Protein AF-A0A943YYZ4-F1 (afdb_monomer)

Secondary structure (DSSP, 8-state):
-HHHHHHHHH--SHHHHHHHHHHHHHHHHHTT--HHHHHHHTHHHHHHHHHHHHHTTTT-HHHHHHHHHHHHHHHHHHHHHHHH--HHHHHHHHHHHHGGGGGGT--HHHHHHHHHHHHHHHHHHHHHHHHHHHHHHHTT--SSSS-HHHHHHHHHHHHHHHHHHHHHHHHHHHHHHHHTTTTSS----GGGGGGSSS--

InterPro domains:
  IPR003339 ABC/ECF transporter, transmembrane component [PF02361] (2-187)
  IPR003339 ABC/ECF transporter, transmembrane component [cd16914] (1-198)

Solvent-accessible surface area (backbone atoms only — not comparable to full-atom values): 11577 Å² total; per-residue (Å²): 104,71,70,56,55,50,51,61,67,71,49,89,46,74,67,52,52,52,52,52,50,51,55,49,48,52,50,49,62,73,63,70,58,65,62,69,63,56,53,62,70,38,53,73,50,48,58,55,35,53,50,44,30,62,72,22,49,89,84,30,62,68,58,12,48,51,53,30,50,50,53,50,52,53,50,53,55,51,50,52,49,64,73,71,55,54,77,71,55,52,53,51,53,52,42,60,66,42,51,71,45,44,81,74,72,44,70,45,74,58,54,40,49,53,50,53,52,50,61,66,42,46,61,60,50,50,54,50,48,52,51,45,46,52,53,40,42,75,73,66,52,56,71,90,50,82,54,75,69,52,22,56,56,48,51,48,72,43,49,55,60,49,51,54,51,51,52,53,50,51,52,54,48,52,54,55,37,52,76,67,51,64,83,78,61,89,85,79,67,91,78,62,56,81,76,67,73,86,76,129

Foldseek 3Di:
DVVLLVQLVPDPDPVSLVVLVVVLVVLCVVLVDPVVVLVVVCVVVVVVLVVQQVVCVVVHNVVSVSVSSSSVSVSSSVVSVVVPDDLVVVLVVVLVVCVVCVVVVDPSVVVSVVSVVVSVVVVVLVVLLVVLVVVLVVVVLDLPDDDPVSNVVSVVSSVVVSVVVVVVVVVVVVVVCVVVVNPVDDDDDPPPCVVVPPPD

Structure (mmCIF, N/CA/C/O backbone):
data_AF-A0A943YYZ4-F1
#
_entry.id   AF-A0A943YYZ4-F1
#
loop_
_atom_site.group_PDB
_atom_site.id
_atom_site.type_symbol
_atom_site.label_atom_id
_atom_site.label_alt_id
_atom_site.label_comp_id
_atom_site.label_asym_id
_atom_site.label_entity_id
_atom_site.label_seq_id
_atom_site.pdbx_PDB_ins_code
_atom_site.Cartn_x
_atom_site.Cartn_y
_atom_site.Cartn_z
_atom_site.occupancy
_atom_site.B_iso_or_equiv
_atom_site.auth_seq_id
_atom_site.auth_comp_id
_atom_site.auth_asym_id
_atom_site.auth_atom_id
_atom_site.pdbx_PDB_model_num
ATOM 1 N N . MET A 1 1 ? -1.194 -2.968 15.644 1.00 78.31 1 MET A N 1
ATOM 2 C CA . MET A 1 1 ? -2.480 -2.729 14.949 1.00 78.31 1 MET A CA 1
ATOM 3 C C . MET A 1 1 ? -3.439 -3.887 15.093 1.00 78.31 1 MET A C 1
ATOM 5 O O . MET A 1 1 ? -4.428 -3.686 15.769 1.00 78.31 1 MET A O 1
ATOM 9 N N . LEU A 1 2 ? -3.144 -5.091 14.587 1.00 79.31 2 LEU A N 1
ATOM 10 C CA . LEU A 1 2 ? -4.070 -6.235 14.701 1.00 79.31 2 LEU A CA 1
ATOM 11 C C . LEU A 1 2 ? -4.536 -6.498 16.142 1.00 79.31 2 LEU A C 1
ATOM 13 O O . LEU A 1 2 ? -5.734 -6.545 16.390 1.00 79.31 2 LEU A O 1
ATOM 17 N N . ALA A 1 3 ? -3.610 -6.556 17.103 1.00 83.75 3 ALA A N 1
ATOM 18 C CA . ALA A 1 3 ? -3.965 -6.707 18.516 1.00 83.75 3 ALA A CA 1
ATOM 19 C C . ALA A 1 3 ? -4.840 -5.551 19.044 1.00 83.75 3 ALA A C 1
ATOM 21 O O . ALA A 1 3 ? -5.792 -5.799 19.772 1.00 83.75 3 ALA A O 1
ATOM 22 N N . TYR A 1 4 ? -4.563 -4.306 18.635 1.00 85.19 4 TYR A N 1
ATOM 23 C CA . TYR A 1 4 ? -5.364 -3.131 19.005 1.00 85.19 4 TYR A CA 1
ATOM 24 C C . TYR A 1 4 ? -6.774 -3.210 18.408 1.00 85.19 4 TYR A C 1
ATOM 26 O O . TYR A 1 4 ? -7.748 -3.049 19.131 1.00 85.19 4 TYR A O 1
ATOM 34 N N . SER A 1 5 ? -6.899 -3.536 17.119 1.00 83.00 5 SER A N 1
ATOM 35 C CA . SER A 1 5 ? -8.188 -3.692 16.441 1.00 83.00 5 SER A CA 1
ATOM 36 C C . SER A 1 5 ? -9.021 -4.825 17.040 1.00 83.00 5 SER A C 1
ATOM 38 O O . SER A 1 5 ? -10.214 -4.644 17.260 1.00 83.00 5 SER A O 1
ATOM 40 N N . VAL A 1 6 ? -8.401 -5.968 17.352 1.00 85.44 6 VAL A N 1
ATOM 41 C CA . VAL A 1 6 ? -9.072 -7.101 18.010 1.00 85.44 6 VAL A CA 1
ATOM 42 C C . VAL A 1 6 ? -9.500 -6.728 19.429 1.00 85.44 6 VAL A C 1
ATOM 44 O O . VAL A 1 6 ? -10.639 -6.988 19.807 1.00 85.44 6 VAL A O 1
ATOM 47 N N . ALA A 1 7 ? -8.637 -6.071 20.205 1.00 83.88 7 ALA A N 1
ATOM 48 C CA . ALA A 1 7 ? -8.961 -5.665 21.570 1.00 83.88 7 ALA A CA 1
ATOM 49 C C . ALA A 1 7 ? -10.112 -4.646 21.612 1.00 83.88 7 ALA A C 1
ATOM 51 O O . ALA A 1 7 ? -11.032 -4.783 22.416 1.00 83.88 7 ALA A O 1
ATOM 52 N N . LEU A 1 8 ? -10.110 -3.683 20.687 1.00 83.56 8 LEU A N 1
ATOM 53 C CA . LEU A 1 8 ? -11.189 -2.713 20.508 1.00 83.56 8 LEU A CA 1
ATOM 54 C C . LEU A 1 8 ? -12.472 -3.394 20.000 1.00 83.56 8 LEU A C 1
ATOM 56 O O . LEU A 1 8 ? -13.571 -2.916 20.268 1.00 83.56 8 LEU A O 1
ATOM 60 N N . PHE A 1 9 ? -12.349 -4.540 19.313 1.00 82.06 9 PHE A N 1
ATOM 61 C CA . PHE A 1 9 ? -13.507 -5.305 18.872 1.00 82.06 9 PHE A CA 1
ATOM 62 C C . PHE A 1 9 ? -14.199 -6.071 20.008 1.00 82.06 9 PHE A C 1
ATOM 64 O O . PHE A 1 9 ? -15.428 -6.084 20.090 1.00 82.06 9 PHE A O 1
ATOM 71 N N . VAL A 1 10 ? -13.401 -6.697 20.875 1.00 81.38 10 VAL A N 1
ATOM 72 C CA . VAL A 1 10 ? -13.864 -7.513 22.010 1.00 81.38 10 VAL A CA 1
ATOM 73 C C . VAL A 1 10 ? -14.401 -6.643 23.147 1.00 81.38 10 VAL A C 1
ATOM 75 O O . VAL A 1 10 ? -15.349 -7.023 23.837 1.00 81.38 10 VAL A O 1
ATOM 78 N N . ALA A 1 11 ? -13.830 -5.457 23.335 1.00 75.81 11 ALA A N 1
ATOM 79 C CA . ALA A 1 11 ? -14.243 -4.538 24.377 1.00 75.81 11 ALA A CA 1
ATOM 80 C C . ALA A 1 11 ? -15.607 -3.894 24.068 1.00 75.81 11 ALA A C 1
ATOM 82 O O . ALA A 1 11 ? -15.698 -3.006 23.229 1.00 75.81 11 ALA A O 1
ATOM 83 N N . HIS A 1 12 ? -16.649 -4.297 24.802 1.00 73.25 12 HIS A N 1
ATOM 84 C CA . HIS A 1 12 ? -18.002 -3.719 24.722 1.00 73.25 12 HIS A CA 1
ATOM 85 C C . HIS A 1 12 ? -18.273 -2.650 25.800 1.00 73.25 12 HIS A C 1
ATOM 87 O O . HIS A 1 12 ? -19.406 -2.222 25.986 1.00 73.25 12 HIS A O 1
ATOM 93 N N . SER A 1 13 ? -17.246 -2.208 26.537 1.00 83.88 13 SER A N 1
ATOM 94 C CA . SER A 1 13 ? -17.398 -1.235 27.626 1.00 83.88 13 SER A CA 1
ATOM 95 C C . SER A 1 13 ? -16.913 0.165 27.239 1.00 83.88 13 SER A C 1
ATOM 97 O O . SER A 1 13 ? -15.878 0.339 26.593 1.00 83.88 13 SER A O 1
ATOM 99 N N . TRP A 1 14 ? -17.641 1.185 27.702 1.00 80.12 14 TRP A N 1
ATOM 100 C CA . TRP A 1 14 ? -17.266 2.599 27.556 1.00 80.12 14 TRP A CA 1
ATOM 101 C C . TRP A 1 14 ? -15.892 2.907 28.166 1.00 80.12 14 TRP A C 1
ATOM 103 O O . TRP A 1 14 ? -15.103 3.673 27.615 1.00 80.12 14 TRP A O 1
ATOM 113 N N . LEU A 1 15 ? -15.574 2.251 29.282 1.00 83.00 15 LEU A N 1
ATOM 114 C CA . LEU A 1 15 ? -14.316 2.428 30.003 1.00 83.00 15 LEU A CA 1
ATOM 115 C C . LEU A 1 15 ? -13.120 1.899 29.196 1.00 83.00 15 LEU A C 1
ATOM 117 O O . LEU A 1 15 ? -12.066 2.532 29.156 1.00 83.00 15 LEU A O 1
ATOM 121 N N . ALA A 1 16 ? -13.296 0.787 28.477 1.00 83.44 16 ALA A N 1
ATOM 122 C CA . ALA A 1 16 ? -12.263 0.269 27.591 1.00 83.44 16 ALA A CA 1
ATOM 123 C C . ALA A 1 16 ? -11.996 1.210 26.407 1.00 83.44 16 ALA A C 1
ATOM 125 O O . ALA A 1 16 ? -10.836 1.437 26.069 1.00 83.44 16 ALA A O 1
ATOM 126 N N . MET A 1 17 ? -13.032 1.822 25.821 1.00 82.44 17 MET A N 1
ATOM 127 C CA . MET A 1 17 ? -12.844 2.840 24.777 1.00 82.44 17 MET A CA 1
ATOM 128 C C . MET A 1 17 ? -12.040 4.039 25.273 1.00 82.44 17 MET A C 1
ATOM 130 O O . MET A 1 17 ? -11.124 4.486 24.581 1.00 82.44 17 MET A O 1
ATOM 134 N N . ALA A 1 18 ? -12.331 4.524 26.483 1.00 85.94 18 ALA A N 1
ATOM 135 C CA . ALA A 1 18 ? -11.558 5.600 27.089 1.00 85.94 18 ALA A CA 1
ATOM 136 C C . ALA A 1 18 ? -10.083 5.192 27.253 1.00 85.94 18 ALA A C 1
ATOM 138 O O . ALA A 1 18 ? -9.200 5.921 26.802 1.00 85.94 18 ALA A O 1
ATOM 139 N N . MET A 1 19 ? -9.797 3.994 27.775 1.00 86.12 19 MET A N 1
ATOM 140 C CA . MET A 1 19 ? -8.416 3.508 27.886 1.00 86.12 19 MET A CA 1
ATOM 141 C C . MET A 1 19 ? -7.704 3.404 26.529 1.00 86.12 19 MET A C 1
ATOM 143 O O . MET A 1 19 ? -6.565 3.854 26.399 1.00 86.12 19 MET A O 1
ATOM 147 N N . PHE A 1 20 ? -8.364 2.871 25.496 1.00 86.56 20 PHE A N 1
ATOM 148 C CA . PHE A 1 20 ? -7.779 2.767 24.154 1.00 86.56 20 PHE A CA 1
ATOM 149 C C . PHE A 1 20 ? -7.571 4.123 23.479 1.00 86.56 20 PHE A C 1
ATOM 151 O O . PHE A 1 20 ? -6.618 4.265 22.710 1.00 86.56 20 PHE A O 1
ATOM 158 N N . SER A 1 21 ? -8.423 5.111 23.765 1.00 86.44 21 SER A N 1
ATOM 159 C CA . SER A 1 21 ? -8.240 6.487 23.297 1.00 86.44 21 SER A CA 1
ATOM 160 C C . SER A 1 21 ? -7.034 7.159 23.953 1.00 86.44 21 SER A C 1
ATOM 162 O O . SER A 1 21 ? -6.254 7.798 23.254 1.00 86.44 21 SER A O 1
ATOM 164 N N . ILE A 1 22 ? -6.818 6.946 25.257 1.00 88.62 22 ILE A N 1
ATOM 165 C CA . ILE A 1 22 ? -5.662 7.483 25.989 1.00 88.62 22 ILE A CA 1
ATOM 166 C C . ILE A 1 22 ? -4.375 6.824 25.495 1.00 88.62 22 ILE A C 1
ATOM 168 O O . ILE A 1 22 ? -3.404 7.517 25.203 1.00 88.62 22 ILE A O 1
ATOM 172 N N . ALA A 1 23 ? -4.374 5.497 25.342 1.00 86.88 23 ALA A N 1
ATOM 173 C CA . ALA A 1 23 ? -3.234 4.771 24.793 1.00 86.88 23 ALA A CA 1
ATOM 174 C C . ALA A 1 23 ? -2.889 5.253 23.375 1.00 86.88 23 ALA A C 1
ATOM 176 O O . ALA A 1 23 ? -1.722 5.490 23.067 1.00 86.88 23 ALA A O 1
ATOM 177 N N . LEU A 1 24 ? -3.899 5.455 22.522 1.00 85.12 24 LEU A N 1
ATOM 178 C CA . LEU A 1 24 ? -3.697 5.986 21.176 1.00 85.12 24 LEU A CA 1
ATOM 179 C C . LEU A 1 24 ? -3.191 7.433 21.204 1.00 85.12 24 LEU A C 1
ATOM 181 O O . LEU A 1 24 ? -2.262 7.761 20.473 1.00 85.12 24 LEU A O 1
ATOM 185 N N . ALA A 1 25 ? -3.753 8.286 22.062 1.00 85.62 25 ALA A N 1
ATOM 186 C CA . ALA A 1 25 ? -3.295 9.659 22.233 1.00 85.62 25 ALA A CA 1
ATOM 187 C C . ALA A 1 25 ? -1.826 9.700 22.676 1.00 85.62 25 ALA A C 1
ATOM 189 O O . ALA A 1 25 ? -1.042 10.434 22.085 1.00 85.62 25 ALA A O 1
ATOM 190 N N . ALA A 1 26 ? -1.421 8.860 23.633 1.00 85.56 26 ALA A N 1
ATOM 191 C CA . ALA A 1 26 ? -0.027 8.747 24.058 1.00 85.56 26 ALA A CA 1
ATOM 192 C C . ALA A 1 26 ? 0.900 8.362 22.892 1.00 85.56 26 ALA A C 1
ATOM 194 O O . ALA A 1 26 ? 1.938 8.994 22.701 1.00 85.56 26 ALA A O 1
ATOM 195 N N . VAL A 1 27 ? 0.498 7.392 22.060 1.00 82.12 27 VAL A N 1
ATOM 196 C CA . VAL A 1 27 ? 1.249 7.008 20.852 1.00 82.12 27 VAL A CA 1
ATOM 197 C C . VAL A 1 27 ? 1.352 8.172 19.864 1.00 82.12 27 VAL A C 1
ATOM 199 O O . VAL A 1 27 ? 2.436 8.432 19.349 1.00 82.12 27 VAL A O 1
ATOM 202 N N . LEU A 1 28 ? 0.262 8.906 19.628 1.00 81.50 28 LEU A N 1
ATOM 203 C CA . LEU A 1 28 ? 0.257 10.068 18.733 1.00 81.50 28 LEU A CA 1
ATOM 204 C C . LEU A 1 28 ? 1.150 11.207 19.246 1.00 81.50 28 LEU A C 1
ATOM 206 O O . LEU A 1 28 ? 1.842 11.840 18.449 1.00 81.50 28 LEU A O 1
ATOM 210 N N . LEU A 1 29 ? 1.174 11.445 20.563 1.00 80.69 29 LEU A N 1
ATOM 211 C CA . LEU A 1 29 ? 2.066 12.425 21.187 1.00 80.69 29 LEU A CA 1
ATOM 212 C C . LEU A 1 29 ? 3.537 12.008 21.056 1.00 80.69 29 LEU A C 1
ATOM 214 O O . LEU A 1 29 ? 4.373 12.831 20.680 1.00 80.69 29 LEU A O 1
ATOM 218 N N . CYS A 1 30 ? 3.858 10.736 21.319 1.00 79.38 30 CYS A N 1
ATOM 219 C CA . CYS A 1 30 ? 5.212 10.206 21.149 1.00 79.38 30 CYS A CA 1
ATOM 220 C C . CYS A 1 30 ? 5.677 10.253 19.688 1.00 79.38 30 CYS A C 1
ATOM 222 O O . CYS A 1 30 ? 6.846 10.529 19.431 1.00 79.38 30 CYS A O 1
ATOM 224 N N . ALA A 1 31 ? 4.773 10.029 18.734 1.00 69.94 31 ALA A N 1
ATOM 225 C CA . ALA A 1 31 ? 5.099 9.989 17.314 1.00 69.94 31 ALA A CA 1
ATOM 226 C C . ALA A 1 31 ? 5.330 11.378 16.677 1.00 69.94 31 ALA A C 1
ATOM 228 O O . ALA A 1 31 ? 5.703 11.431 15.508 1.00 69.94 31 ALA A O 1
ATOM 229 N N . ARG A 1 32 ? 5.125 12.495 17.408 1.00 66.38 32 ARG A N 1
ATOM 230 C CA . ARG A 1 32 ? 5.251 13.890 16.909 1.00 66.38 32 ARG A CA 1
ATOM 231 C C . ARG A 1 32 ? 4.646 14.090 15.508 1.00 66.38 32 ARG A C 1
ATOM 233 O O . ARG A 1 32 ? 5.210 14.774 14.657 1.00 66.38 32 ARG A O 1
ATOM 240 N N . ILE A 1 33 ? 3.492 13.477 15.258 1.00 68.88 33 ILE A N 1
ATOM 241 C CA . ILE A 1 33 ? 2.823 13.562 13.959 1.00 68.88 33 ILE A CA 1
ATOM 242 C C . ILE A 1 33 ? 2.133 14.925 13.853 1.00 68.88 33 ILE A C 1
ATOM 244 O O . ILE A 1 33 ? 1.485 15.379 14.798 1.00 68.88 33 ILE A O 1
ATOM 248 N N . ASP A 1 34 ? 2.223 15.561 12.684 1.00 71.44 34 ASP A N 1
ATOM 249 C CA . ASP A 1 34 ? 1.455 16.766 12.369 1.00 71.44 34 ASP A CA 1
ATOM 250 C C . ASP A 1 34 ? -0.057 16.463 12.430 1.00 71.44 34 ASP A C 1
ATOM 252 O O . ASP A 1 34 ? -0.660 16.003 11.454 1.00 71.44 34 ASP A O 1
ATOM 256 N N . MET A 1 35 ? -0.690 16.753 13.572 1.00 66.06 35 MET A N 1
ATOM 257 C CA . MET A 1 35 ? -2.127 16.544 13.831 1.00 66.06 35 MET A CA 1
ATOM 258 C C . MET A 1 35 ? -3.026 17.105 12.716 1.00 66.06 35 MET A C 1
ATOM 260 O O . MET A 1 35 ? -4.035 16.500 12.355 1.00 66.06 35 MET A O 1
ATOM 264 N N . LEU A 1 36 ? -2.628 18.225 12.105 1.00 66.44 36 LEU A N 1
ATOM 265 C CA . LEU A 1 36 ? -3.348 18.864 10.998 1.00 66.44 36 LEU A CA 1
ATOM 266 C C . LEU A 1 36 ? -3.401 17.989 9.731 1.00 66.44 36 LEU A C 1
ATOM 268 O O . LEU A 1 36 ? -4.426 17.963 9.046 1.00 66.44 36 LEU A O 1
ATOM 272 N N . LYS A 1 37 ? -2.334 17.236 9.420 1.00 72.81 37 LYS A N 1
ATOM 273 C CA . LYS A 1 37 ? -2.293 16.329 8.256 1.00 72.81 37 LYS A CA 1
ATOM 274 C C . LYS A 1 37 ? -3.168 15.095 8.484 1.00 72.81 37 LYS A C 1
ATOM 276 O O . LYS A 1 37 ? -3.894 14.679 7.577 1.00 72.81 37 LYS A O 1
ATOM 281 N N . MET A 1 38 ? -3.159 14.559 9.707 1.00 74.19 38 MET A N 1
ATOM 282 C CA . MET A 1 38 ? -4.064 13.475 10.101 1.00 74.19 38 MET A CA 1
ATOM 283 C C . MET A 1 38 ? -5.529 13.911 10.028 1.00 74.19 38 MET A C 1
ATOM 285 O O . MET A 1 38 ? -6.345 13.193 9.453 1.00 74.19 38 MET A O 1
ATOM 289 N N . LEU A 1 39 ? -5.862 15.105 10.531 1.00 73.12 39 LEU A N 1
ATOM 290 C CA . LEU A 1 39 ? -7.241 15.595 10.533 1.00 73.12 39 LEU A CA 1
ATOM 291 C C . LEU A 1 39 ? -7.777 15.827 9.112 1.00 73.12 39 LEU A C 1
ATOM 293 O O . LEU A 1 39 ? -8.936 15.528 8.835 1.00 73.12 39 LEU A O 1
ATOM 297 N N . LYS A 1 40 ? -6.927 16.267 8.173 1.00 79.38 40 LYS A N 1
ATOM 298 C CA . LYS A 1 40 ? -7.313 16.412 6.760 1.00 79.38 40 LYS A CA 1
ATOM 299 C C . LYS A 1 40 ? -7.639 15.067 6.096 1.00 79.38 40 LYS A C 1
ATOM 301 O O . LYS A 1 40 ? -8.561 14.998 5.289 1.00 79.38 40 LYS A O 1
ATOM 306 N N . SER A 1 41 ? -6.942 13.993 6.475 1.00 79.44 41 SER A N 1
ATOM 307 C CA . SER A 1 41 ? -7.255 12.627 6.012 1.00 79.44 41 SER A CA 1
ATOM 308 C C . SER A 1 41 ? -8.545 12.069 6.629 1.00 79.44 41 SER A C 1
ATOM 310 O O . SER A 1 41 ? -9.113 11.109 6.116 1.00 79.44 41 SER A O 1
ATOM 312 N N . LEU A 1 42 ? -9.038 12.691 7.703 1.00 83.31 42 LEU A N 1
ATOM 313 C CA . LEU A 1 42 ? -10.257 12.308 8.412 1.00 83.31 42 LEU A CA 1
ATOM 314 C C . LEU A 1 42 ? -11.530 12.933 7.821 1.00 83.31 42 LEU A C 1
ATOM 316 O O . LEU A 1 42 ? -12.631 12.515 8.165 1.00 83.31 42 LEU A O 1
ATOM 320 N N . VAL A 1 43 ? -11.397 13.904 6.913 1.00 84.75 43 VAL A N 1
ATOM 321 C CA . VAL A 1 43 ? -12.526 14.561 6.232 1.00 84.75 43 VAL A CA 1
ATOM 322 C C . VAL A 1 43 ? -13.484 13.559 5.563 1.00 84.75 43 VAL A C 1
ATOM 324 O O . VAL A 1 43 ? -14.678 13.629 5.854 1.00 84.75 43 VAL A O 1
ATOM 327 N N . PRO A 1 44 ? -13.031 12.591 4.733 1.00 86.25 44 PRO A N 1
ATOM 328 C CA . PRO A 1 44 ? -13.936 11.583 4.173 1.00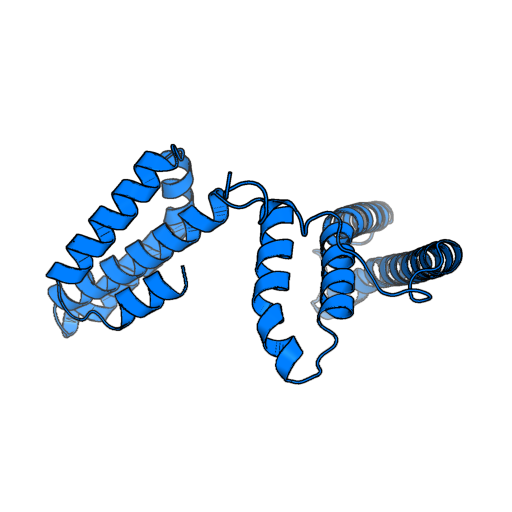 86.25 44 PRO A CA 1
ATOM 329 C C . PRO A 1 44 ? -14.538 10.665 5.248 1.00 86.25 44 PRO A C 1
ATOM 331 O O . PRO A 1 44 ? -15.671 10.209 5.107 1.00 86.25 44 PRO A O 1
ATOM 334 N N . LEU A 1 45 ? -13.816 10.426 6.348 1.00 89.25 45 LEU A N 1
ATOM 335 C CA . LEU A 1 45 ? -14.304 9.611 7.461 1.00 89.25 45 LEU A CA 1
ATOM 336 C C . LEU A 1 45 ? -15.432 10.312 8.234 1.00 89.25 45 LEU A C 1
ATOM 338 O O . LEU A 1 45 ? -16.332 9.642 8.727 1.00 89.25 45 LEU A O 1
ATOM 342 N N . LEU A 1 46 ? -15.422 11.646 8.312 1.00 86.75 46 LEU A N 1
ATOM 343 C CA . LEU A 1 46 ? -16.461 12.430 8.988 1.00 86.75 46 LEU A CA 1
ATOM 344 C C . LEU A 1 46 ? -17.842 12.177 8.354 1.00 86.75 46 LEU A C 1
ATOM 346 O O . LEU A 1 46 ? -18.830 12.018 9.067 1.00 86.75 46 LEU A O 1
ATOM 350 N N . VAL A 1 47 ? -17.902 12.026 7.025 1.00 89.88 47 VAL A N 1
ATOM 351 C CA . VAL A 1 47 ? -19.138 11.658 6.309 1.00 89.88 47 VAL A CA 1
ATOM 352 C C . VAL A 1 47 ? -19.670 10.304 6.792 1.00 89.88 47 VAL A C 1
ATOM 354 O O . VAL A 1 47 ? -20.853 10.179 7.105 1.00 89.88 47 VAL A O 1
ATOM 357 N N . ILE A 1 48 ? -18.789 9.307 6.920 1.00 89.75 48 ILE A N 1
ATOM 358 C CA . ILE A 1 48 ? -19.138 7.969 7.422 1.00 89.75 48 ILE A CA 1
ATOM 359 C C . ILE A 1 48 ? -19.568 8.037 8.895 1.00 89.75 48 ILE A C 1
ATOM 361 O O . ILE A 1 48 ? -20.525 7.374 9.293 1.00 89.75 48 ILE A O 1
ATOM 365 N N . LEU A 1 49 ? -18.899 8.861 9.704 1.00 90.12 49 LEU A N 1
ATOM 366 C CA . LEU A 1 49 ? -19.194 9.044 11.125 1.00 90.12 49 LEU A CA 1
ATOM 367 C C . LEU A 1 49 ? -20.606 9.599 11.339 1.00 90.12 49 LEU A C 1
ATOM 369 O O . LEU A 1 49 ? -21.388 9.029 12.096 1.00 90.12 49 LEU A O 1
ATOM 373 N N . VAL A 1 50 ? -20.943 10.680 10.630 1.00 89.25 50 VAL A N 1
ATOM 374 C CA . VAL A 1 50 ? -22.271 11.307 10.693 1.00 89.25 50 VAL A CA 1
ATOM 375 C C . VAL A 1 50 ? -23.332 10.332 10.209 1.00 89.25 50 VAL A C 1
ATOM 377 O O . VAL A 1 50 ? -24.343 10.158 10.884 1.00 89.25 50 VAL A O 1
ATOM 380 N N . PHE A 1 51 ? -23.082 9.636 9.097 1.00 91.00 51 PHE A N 1
ATOM 381 C CA . PHE A 1 51 ? -23.994 8.609 8.601 1.00 91.00 51 PHE A CA 1
ATOM 382 C C . PHE A 1 51 ? -24.241 7.505 9.639 1.00 91.00 51 PHE A C 1
ATOM 384 O O . PHE A 1 51 ? -25.381 7.100 9.841 1.00 91.00 51 PHE A O 1
ATOM 391 N N . THR A 1 52 ? -23.198 7.067 10.348 1.00 89.81 52 THR A N 1
ATOM 392 C CA . THR A 1 52 ? -23.301 6.021 11.377 1.00 89.81 52 THR A CA 1
ATOM 393 C C . THR A 1 52 ? -24.166 6.469 12.556 1.00 89.81 52 THR A C 1
ATOM 395 O O . THR A 1 52 ? -25.038 5.717 12.988 1.00 89.81 52 THR A O 1
ATOM 398 N N . VAL A 1 53 ? -23.972 7.700 13.045 1.00 89.56 53 VAL A N 1
ATOM 399 C CA . VAL A 1 53 ? -24.788 8.262 14.135 1.00 89.56 53 VAL A CA 1
ATOM 400 C C . VAL A 1 53 ? -26.240 8.426 13.693 1.00 89.56 53 VAL A C 1
ATOM 402 O O . VAL A 1 53 ? -27.138 8.021 14.424 1.00 89.56 53 VAL A O 1
ATOM 405 N N . VAL A 1 54 ? -26.475 8.963 12.489 1.00 89.75 54 VAL A N 1
ATOM 406 C CA . VAL A 1 54 ? -27.826 9.174 11.941 1.00 89.75 54 VAL A CA 1
ATOM 407 C C . VAL A 1 54 ? -28.562 7.849 11.747 1.00 89.75 54 VAL A C 1
ATOM 409 O O . VAL A 1 54 ? -29.723 7.727 12.131 1.00 89.75 54 VAL A O 1
ATOM 412 N N . ALA A 1 55 ? -27.882 6.833 11.215 1.00 88.50 55 ALA A N 1
ATOM 413 C CA . ALA A 1 55 ? -28.451 5.502 11.034 1.00 88.50 55 ALA A CA 1
ATOM 414 C C . ALA A 1 55 ? -28.820 4.825 12.365 1.00 88.50 55 ALA A C 1
ATOM 416 O O . ALA A 1 55 ? -29.727 3.997 12.377 1.00 88.50 55 ALA A O 1
ATOM 417 N N . HIS A 1 56 ? -28.147 5.189 13.467 1.00 89.44 56 HIS A N 1
ATOM 418 C CA . HIS A 1 56 ? -28.384 4.625 14.799 1.00 89.44 56 HIS A CA 1
ATOM 419 C C . HIS A 1 56 ? -29.314 5.439 15.710 1.00 89.44 56 HIS A C 1
ATOM 421 O O . HIS A 1 56 ? -29.603 5.017 16.831 1.00 89.44 56 HIS A O 1
ATOM 427 N N . ILE A 1 57 ? -29.854 6.566 15.231 1.00 86.50 57 ILE A N 1
ATOM 428 C CA . ILE A 1 57 ? -30.881 7.339 15.948 1.00 86.50 57 ILE A CA 1
ATOM 429 C C . ILE A 1 57 ? -32.029 6.456 16.488 1.00 86.50 57 ILE A C 1
ATOM 431 O O . ILE A 1 57 ? -32.382 6.648 17.653 1.00 86.50 57 ILE A O 1
ATOM 435 N N . PRO A 1 58 ? -32.599 5.485 15.736 1.00 86.19 58 PRO A N 1
ATOM 436 C CA . PRO A 1 58 ? -33.711 4.679 16.244 1.00 86.19 58 PRO A CA 1
ATOM 437 C C . PRO A 1 58 ? -33.324 3.696 17.359 1.00 86.19 58 PRO A C 1
ATOM 439 O O . PRO A 1 58 ? -34.180 3.372 18.177 1.00 86.19 58 PRO A O 1
ATOM 442 N N . GLN A 1 59 ? -32.072 3.222 17.422 1.00 81.94 59 GLN A N 1
ATOM 443 C CA . GLN A 1 59 ? -31.605 2.364 18.523 1.00 81.94 59 GLN A CA 1
ATOM 444 C C . GLN A 1 59 ? -31.118 3.167 19.741 1.00 81.94 59 GLN A C 1
ATOM 446 O O . GLN A 1 59 ? -31.004 2.619 20.835 1.00 81.94 59 GLN A O 1
ATOM 451 N N . GLY A 1 60 ? -30.859 4.465 19.564 1.00 85.38 60 GLY A N 1
ATOM 452 C CA . GLY A 1 60 ? -30.434 5.384 20.612 1.00 85.38 60 GLY A CA 1
ATOM 453 C C . GLY A 1 60 ? -29.120 6.087 20.275 1.00 85.38 60 GLY A C 1
ATOM 454 O O . GLY A 1 60 ? -28.162 5.491 19.784 1.00 85.38 60 GLY A O 1
ATOM 455 N N . ILE A 1 61 ? -29.051 7.378 20.609 1.00 82.62 61 ILE A N 1
ATOM 456 C CA . ILE A 1 61 ? -27.893 8.242 20.317 1.00 82.62 61 ILE A CA 1
ATOM 457 C C . ILE A 1 61 ? -26.607 7.707 20.973 1.00 82.62 61 ILE A C 1
ATOM 459 O O . ILE A 1 61 ? -25.527 7.832 20.398 1.00 82.62 61 ILE A O 1
ATOM 463 N N . GLY A 1 62 ? -26.718 7.078 22.150 1.00 83.38 62 GLY A N 1
ATOM 464 C CA . GLY A 1 62 ? -25.580 6.497 22.868 1.00 83.38 62 GLY A CA 1
ATOM 465 C C . GLY A 1 62 ? -24.883 5.373 22.096 1.00 83.38 62 GLY A C 1
ATOM 466 O O . GLY A 1 62 ? -23.658 5.372 22.006 1.00 83.38 62 GLY A O 1
ATOM 467 N N . GLU A 1 63 ? -25.649 4.473 21.475 1.00 83.31 63 GLU A N 1
ATOM 468 C CA . GLU A 1 63 ? -25.115 3.384 20.643 1.00 83.31 63 GLU A CA 1
ATOM 469 C C . GLU A 1 63 ? -24.488 3.934 19.357 1.00 83.31 63 GLU A C 1
ATOM 471 O O . GLU A 1 63 ? -23.365 3.581 18.997 1.00 83.31 63 GLU A O 1
ATOM 476 N N . GLY A 1 64 ? -25.162 4.883 18.698 1.00 85.19 64 GLY A N 1
ATOM 477 C CA . GLY A 1 64 ? -24.618 5.548 17.512 1.00 85.19 64 GLY A CA 1
ATOM 478 C C . GLY A 1 64 ? -23.286 6.248 17.790 1.00 85.19 64 GLY A C 1
ATOM 479 O O . GLY A 1 64 ? -22.337 6.106 17.016 1.00 85.19 64 GLY A O 1
ATOM 480 N N . LEU A 1 65 ? -23.181 6.950 18.923 1.00 86.50 65 LEU A N 1
ATOM 481 C CA . LEU A 1 65 ? -21.944 7.599 19.353 1.00 86.50 65 LEU A CA 1
ATOM 482 C C . LEU A 1 65 ? -20.847 6.581 19.696 1.00 86.50 65 LEU A C 1
ATOM 484 O O . LEU A 1 65 ? -19.682 6.809 19.370 1.00 86.50 65 LEU A O 1
ATOM 488 N N . TYR A 1 66 ? -21.209 5.452 20.306 1.00 86.94 66 TYR A N 1
ATOM 489 C CA . TYR A 1 66 ? -20.283 4.368 20.624 1.00 86.94 66 TYR A CA 1
ATOM 490 C C . TYR A 1 66 ? -19.633 3.791 19.354 1.00 86.94 66 TYR A C 1
ATOM 492 O O . TYR A 1 66 ? -18.404 3.749 19.247 1.00 86.94 66 TYR A O 1
ATOM 500 N N . TYR A 1 67 ? -20.422 3.427 18.337 1.00 87.88 67 TYR A N 1
ATOM 501 C CA . TYR A 1 67 ? -19.882 2.926 17.064 1.00 87.88 67 TYR A CA 1
ATOM 502 C C . TYR A 1 67 ? -19.109 3.991 16.286 1.00 87.88 67 TYR A C 1
ATOM 504 O O . TYR A 1 67 ? -18.063 3.694 15.705 1.00 87.88 67 TYR A O 1
ATOM 512 N N . ALA A 1 68 ? -19.576 5.237 16.318 1.00 89.31 68 ALA A N 1
ATOM 513 C CA . ALA A 1 68 ? -18.874 6.362 15.724 1.00 89.31 68 ALA A CA 1
ATOM 514 C C . ALA A 1 68 ? -17.468 6.530 16.335 1.00 89.31 68 ALA A C 1
ATOM 516 O O . ALA A 1 68 ? -16.467 6.547 15.613 1.00 89.31 68 ALA A O 1
ATOM 517 N N . LEU A 1 69 ? -17.365 6.553 17.668 1.00 88.75 69 LEU A N 1
ATOM 518 C CA . LEU A 1 69 ? -16.086 6.627 18.377 1.00 88.75 69 LEU A CA 1
ATOM 519 C C . LEU A 1 69 ? -15.190 5.416 18.069 1.00 88.75 69 LEU A C 1
ATOM 521 O O . LEU A 1 69 ? -13.985 5.570 17.872 1.00 88.75 69 LEU A O 1
ATOM 525 N N . ARG A 1 70 ? -15.770 4.216 17.961 1.00 88.19 70 ARG A N 1
ATOM 526 C CA . ARG A 1 70 ? -15.058 2.984 17.584 1.00 88.19 70 ARG A CA 1
ATOM 527 C C . ARG A 1 70 ? -14.371 3.112 16.224 1.00 88.19 70 ARG A C 1
ATOM 529 O O . ARG A 1 70 ? -13.180 2.829 16.100 1.00 88.19 70 ARG A O 1
ATOM 536 N N . ILE A 1 71 ? -15.123 3.547 15.211 1.00 89.50 71 ILE A N 1
ATOM 537 C CA . ILE A 1 71 ? -14.629 3.739 13.841 1.00 89.50 71 ILE A CA 1
ATOM 538 C C . ILE A 1 71 ? -13.544 4.817 13.824 1.00 89.50 71 ILE A C 1
ATOM 540 O O . ILE A 1 71 ? -12.500 4.626 13.201 1.00 89.50 71 ILE A O 1
ATOM 544 N N . LEU A 1 72 ? -13.757 5.911 14.558 1.00 89.31 72 LEU A N 1
ATOM 545 C CA . LEU A 1 72 ? -12.787 6.991 14.697 1.00 89.31 72 LEU A CA 1
ATOM 546 C C . LEU A 1 72 ? -11.450 6.489 15.267 1.00 89.31 72 LEU A C 1
ATOM 548 O O . LEU A 1 72 ? -10.402 6.755 14.682 1.00 89.31 72 LEU A O 1
ATOM 552 N N . LEU A 1 73 ? -11.471 5.724 16.362 1.00 88.19 73 LEU A N 1
ATOM 553 C CA . LEU A 1 73 ? -10.257 5.181 16.985 1.00 88.19 73 LEU A CA 1
ATOM 554 C C . LEU A 1 73 ? -9.524 4.189 16.073 1.00 88.19 73 LEU A C 1
ATOM 556 O O . LEU A 1 73 ? -8.300 4.251 15.959 1.00 88.19 73 LEU A O 1
ATOM 560 N N . LEU A 1 74 ? -10.252 3.303 15.384 1.00 88.69 74 LEU A N 1
ATOM 561 C CA . LEU A 1 74 ? -9.660 2.363 14.424 1.00 88.69 74 LEU A CA 1
ATOM 562 C C . LEU A 1 74 ? -9.008 3.087 13.242 1.00 88.69 74 LEU A C 1
ATOM 564 O O . LEU A 1 74 ? -7.898 2.733 12.835 1.00 88.69 74 LEU A O 1
ATOM 568 N N . ALA A 1 75 ? -9.672 4.113 12.711 1.00 88.94 75 ALA A N 1
ATOM 569 C CA . ALA A 1 75 ? -9.142 4.910 11.616 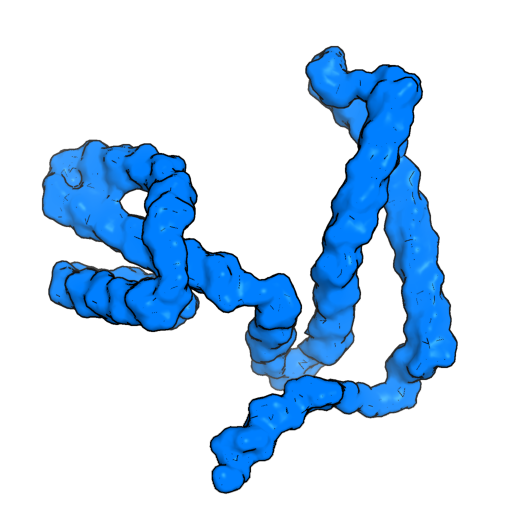1.00 88.94 75 ALA A CA 1
ATOM 570 C C . ALA A 1 75 ? -7.893 5.691 12.045 1.00 88.94 75 ALA A C 1
ATOM 572 O O . ALA A 1 75 ? -6.876 5.630 11.359 1.00 88.94 75 ALA A O 1
ATOM 573 N N . LEU A 1 76 ? -7.927 6.358 13.203 1.00 86.88 76 LEU A N 1
ATOM 574 C CA . LEU A 1 76 ? -6.781 7.099 13.735 1.00 86.88 76 LEU A CA 1
ATOM 575 C C . LEU A 1 76 ? -5.583 6.183 14.016 1.00 86.88 76 LEU A C 1
ATOM 577 O O . LEU A 1 76 ? -4.463 6.532 13.655 1.00 86.88 76 LEU A O 1
ATOM 581 N N . ALA A 1 77 ? -5.806 4.997 14.590 1.00 86.06 77 ALA A N 1
ATOM 582 C CA . ALA A 1 77 ? -4.748 4.012 14.811 1.00 86.06 77 ALA A CA 1
ATOM 583 C C . ALA A 1 77 ? -4.129 3.521 13.492 1.00 86.06 77 ALA A C 1
ATOM 585 O O . ALA A 1 77 ? -2.906 3.428 13.373 1.00 86.06 77 ALA A O 1
ATOM 586 N N . THR A 1 78 ? -4.965 3.259 12.483 1.00 86.69 78 THR A N 1
ATOM 587 C CA . THR A 1 78 ? -4.508 2.835 11.151 1.00 86.69 78 THR A CA 1
ATOM 588 C C . THR A 1 78 ? -3.695 3.932 10.470 1.00 86.69 78 THR A C 1
ATOM 590 O O . THR A 1 78 ? -2.619 3.654 9.947 1.00 86.69 78 THR A O 1
ATOM 593 N N . LEU A 1 79 ? -4.165 5.182 10.519 1.00 85.25 79 LEU A N 1
ATOM 594 C CA . LEU A 1 79 ? -3.457 6.334 9.959 1.00 85.25 79 LEU A CA 1
ATOM 595 C C . LEU A 1 79 ? -2.130 6.593 10.675 1.00 85.25 79 LEU A C 1
ATOM 597 O O . LEU A 1 79 ? -1.137 6.867 10.010 1.00 85.25 79 LEU A O 1
ATOM 601 N N . ALA A 1 80 ? -2.088 6.461 12.004 1.00 83.12 80 ALA A N 1
ATOM 602 C CA . ALA A 1 80 ? -0.850 6.597 12.767 1.00 83.12 80 ALA A CA 1
ATOM 603 C C . ALA A 1 80 ? 0.219 5.623 12.253 1.00 83.12 80 ALA A C 1
ATOM 605 O O . ALA A 1 80 ? 1.347 6.020 11.989 1.00 83.12 80 ALA A O 1
ATOM 606 N N . VAL A 1 81 ? -0.160 4.365 12.018 1.00 81.75 81 VAL A N 1
ATOM 607 C CA . VAL A 1 81 ? 0.750 3.369 11.442 1.00 81.75 81 VAL A CA 1
ATOM 608 C C . VAL A 1 81 ? 1.075 3.642 9.986 1.00 81.75 81 VAL A C 1
ATOM 610 O O . VAL A 1 81 ? 2.236 3.554 9.614 1.00 81.75 81 VAL A O 1
ATOM 613 N N . ALA A 1 82 ? 0.107 4.036 9.166 1.00 83.12 82 ALA A N 1
ATOM 614 C CA . ALA A 1 82 ? 0.388 4.389 7.778 1.00 83.12 82 ALA A CA 1
ATOM 615 C C . ALA A 1 82 ? 1.429 5.520 7.665 1.00 83.12 82 ALA A C 1
ATOM 617 O O . ALA A 1 82 ? 2.250 5.495 6.756 1.00 83.12 82 ALA A O 1
ATOM 618 N N . PHE A 1 83 ? 1.431 6.477 8.599 1.00 78.94 83 PHE A N 1
ATOM 619 C CA . PHE A 1 83 ? 2.408 7.568 8.621 1.00 78.94 83 PHE A CA 1
ATOM 620 C C . PHE A 1 83 ? 3.745 7.222 9.289 1.00 78.94 83 PHE A C 1
ATOM 622 O O . PHE A 1 83 ? 4.730 7.902 9.022 1.00 78.94 83 PHE A O 1
ATOM 629 N N . SER A 1 84 ? 3.804 6.216 10.166 1.00 79.62 84 SER A N 1
ATOM 630 C CA . SER A 1 84 ? 5.035 5.868 10.896 1.00 79.62 84 SER A CA 1
ATOM 631 C C . SER A 1 84 ? 5.930 4.836 10.200 1.00 79.62 84 SER A C 1
ATOM 633 O O . SER A 1 84 ? 7.074 4.682 10.616 1.00 79.62 84 SER A O 1
ATOM 635 N N . TYR A 1 85 ? 5.442 4.106 9.191 1.00 79.50 85 TYR A N 1
ATOM 636 C CA . TYR A 1 85 ? 6.211 3.043 8.529 1.00 79.50 85 TYR A CA 1
ATOM 637 C C . TYR A 1 85 ? 6.700 3.461 7.138 1.00 79.50 85 TYR A C 1
ATOM 639 O O . TYR A 1 85 ? 5.908 3.899 6.309 1.00 79.50 85 TYR A O 1
ATOM 647 N N . ASP A 1 86 ? 7.984 3.223 6.857 1.00 74.94 86 ASP A N 1
ATOM 648 C CA . ASP A 1 86 ? 8.540 3.320 5.501 1.00 74.94 86 ASP A CA 1
ATOM 649 C C . ASP A 1 86 ? 8.245 2.064 4.664 1.00 74.94 86 ASP A C 1
ATOM 651 O O . ASP A 1 86 ? 8.168 0.945 5.188 1.00 74.94 86 ASP A O 1
ATOM 655 N N . ASP A 1 87 ? 8.207 2.219 3.336 1.00 70.12 87 ASP A N 1
ATOM 656 C CA . ASP A 1 87 ? 7.943 1.139 2.369 1.00 70.12 87 ASP A CA 1
ATOM 657 C C . ASP A 1 87 ? 8.842 -0.093 2.575 1.00 70.12 87 ASP A C 1
ATOM 659 O O . ASP A 1 87 ? 8.408 -1.240 2.447 1.00 70.12 87 ASP A O 1
ATOM 663 N N . THR A 1 88 ? 10.107 0.125 2.946 1.00 69.19 88 THR A N 1
ATOM 664 C CA . THR A 1 88 ? 11.071 -0.960 3.193 1.00 69.19 88 THR A CA 1
ATOM 665 C C . THR A 1 88 ? 10.783 -1.727 4.483 1.00 69.19 88 THR A C 1
ATOM 667 O O . THR A 1 88 ? 10.994 -2.943 4.539 1.00 69.19 88 THR A O 1
ATOM 670 N N . GLN A 1 89 ? 10.265 -1.048 5.509 1.00 75.88 89 GLN A N 1
ATOM 671 C CA . GLN A 1 89 ? 9.895 -1.661 6.782 1.00 75.88 89 GLN A CA 1
ATOM 672 C C . GLN A 1 89 ? 8.650 -2.539 6.619 1.00 75.88 89 GLN A C 1
ATOM 674 O O . GLN A 1 89 ? 8.581 -3.622 7.205 1.00 75.88 89 GLN A O 1
ATOM 679 N N . LEU A 1 90 ? 7.710 -2.134 5.756 1.00 72.88 90 LEU A N 1
ATOM 680 C CA . LEU A 1 90 ? 6.515 -2.917 5.436 1.00 72.88 90 LEU A CA 1
ATOM 681 C C . LEU A 1 90 ? 6.870 -4.281 4.821 1.00 72.88 90 LEU A C 1
ATOM 683 O O . LEU A 1 90 ? 6.335 -5.310 5.238 1.00 72.88 90 LEU A O 1
ATOM 687 N N . VAL A 1 91 ? 7.828 -4.313 3.887 1.00 71.25 91 VAL A N 1
ATOM 688 C CA . VAL A 1 91 ? 8.315 -5.558 3.259 1.00 71.25 91 VAL A CA 1
ATOM 689 C C . VAL A 1 91 ? 8.898 -6.509 4.305 1.00 71.25 91 VAL A C 1
ATOM 691 O O . VAL A 1 91 ? 8.624 -7.711 4.294 1.00 71.25 91 VAL A O 1
ATOM 694 N N . ARG A 1 92 ? 9.695 -5.969 5.236 1.00 73.94 92 ARG A N 1
ATOM 695 C CA . ARG A 1 92 ? 10.313 -6.749 6.317 1.00 73.94 92 ARG A CA 1
ATOM 696 C C . ARG A 1 92 ? 9.264 -7.310 7.270 1.00 73.94 92 ARG A C 1
ATOM 698 O O . ARG A 1 92 ? 9.333 -8.489 7.617 1.00 73.94 92 ARG A O 1
ATOM 705 N N . ALA A 1 93 ? 8.286 -6.494 7.661 1.00 77.00 93 ALA A N 1
ATOM 706 C CA . ALA A 1 93 ? 7.184 -6.922 8.514 1.00 77.00 93 ALA A CA 1
ATOM 707 C C . ALA A 1 93 ? 6.385 -8.060 7.860 1.00 77.00 93 ALA A C 1
ATOM 709 O O . ALA A 1 93 ? 6.093 -9.060 8.515 1.00 77.00 93 ALA A O 1
ATOM 710 N N . PHE A 1 94 ? 6.117 -7.956 6.555 1.00 75.88 94 PHE A N 1
ATOM 711 C CA . PHE A 1 94 ? 5.436 -8.999 5.790 1.00 75.88 94 PHE A CA 1
ATOM 712 C C . PHE A 1 94 ? 6.247 -10.303 5.727 1.00 75.88 94 PHE A C 1
ATOM 714 O O . PHE A 1 94 ? 5.715 -11.377 6.000 1.00 75.88 94 PHE A O 1
ATOM 721 N N . SER A 1 95 ? 7.554 -10.220 5.462 1.00 73.75 95 SER A N 1
ATOM 722 C CA . SER A 1 95 ? 8.448 -11.388 5.478 1.00 73.75 95 SER A CA 1
ATOM 723 C C . SER A 1 95 ? 8.480 -12.074 6.852 1.00 73.75 95 SER A C 1
ATOM 725 O O . SER A 1 95 ? 8.329 -13.291 6.953 1.00 73.75 95 SER A O 1
ATOM 727 N N . SER A 1 96 ? 8.575 -11.295 7.937 1.00 77.62 96 SER A N 1
ATOM 728 C CA . SER A 1 96 ? 8.531 -11.838 9.301 1.00 77.62 96 SER A CA 1
ATOM 729 C C . SER A 1 96 ? 7.184 -12.489 9.628 1.00 77.62 96 SER A C 1
ATOM 731 O O . SER A 1 96 ? 7.157 -13.466 10.374 1.00 77.62 96 SER A O 1
ATOM 733 N N . PHE A 1 97 ? 6.081 -11.971 9.083 1.00 80.50 97 PHE A N 1
ATOM 734 C CA . PHE A 1 97 ? 4.747 -12.548 9.255 1.00 80.50 97 PHE A CA 1
ATOM 735 C C . PHE A 1 97 ? 4.591 -13.897 8.537 1.00 80.50 97 PHE A C 1
ATOM 737 O O . PHE A 1 97 ? 3.859 -14.763 9.007 1.00 80.50 97 PHE A O 1
ATOM 744 N N . LEU A 1 98 ? 5.323 -14.110 7.440 1.00 79.75 98 LEU A N 1
ATOM 745 C CA . LEU A 1 98 ? 5.380 -15.396 6.739 1.00 79.75 98 LEU A CA 1
ATOM 746 C C . LEU A 1 98 ? 6.328 -16.409 7.403 1.00 79.75 98 LEU A C 1
ATOM 748 O O . LEU A 1 98 ? 6.214 -17.603 7.142 1.00 79.75 98 LEU A O 1
ATOM 752 N N . GLY A 1 99 ? 7.218 -15.978 8.301 1.00 79.81 99 GLY A N 1
ATOM 753 C CA . GLY A 1 99 ? 8.120 -16.841 9.076 1.00 79.81 99 GLY A CA 1
ATOM 754 C C . GLY A 1 99 ? 7.494 -18.118 9.678 1.00 79.81 99 GLY A C 1
ATOM 755 O O . GLY A 1 99 ? 8.062 -19.193 9.477 1.00 79.81 99 GLY A O 1
ATOM 756 N N . PRO A 1 100 ? 6.334 -18.073 10.368 1.00 80.81 100 PRO A N 1
ATOM 757 C CA . PRO A 1 100 ? 5.682 -19.271 10.910 1.00 80.81 100 PRO A CA 1
ATOM 758 C C . PRO A 1 100 ? 5.249 -20.286 9.841 1.00 80.81 100 PRO A C 1
ATOM 760 O O . PRO A 1 100 ? 5.209 -21.482 10.126 1.00 80.81 100 PRO A O 1
ATOM 763 N N . LEU A 1 101 ? 4.999 -19.864 8.595 1.00 81.12 101 LEU A N 1
ATOM 764 C CA . LEU A 1 101 ? 4.657 -20.784 7.501 1.00 81.12 101 LEU A CA 1
ATOM 765 C C . LEU A 1 101 ? 5.852 -21.656 7.081 1.00 81.12 101 LEU A C 1
ATOM 767 O O . LEU A 1 101 ? 5.658 -22.687 6.434 1.00 81.12 101 LEU A O 1
ATOM 771 N N . ARG A 1 102 ? 7.076 -21.319 7.516 1.00 78.50 102 ARG A N 1
ATOM 772 C CA . ARG A 1 102 ? 8.257 -22.179 7.352 1.00 78.50 102 ARG A CA 1
ATOM 773 C C . ARG A 1 102 ? 8.058 -23.548 8.008 1.00 78.50 102 ARG A C 1
ATOM 775 O O . ARG A 1 102 ? 8.551 -24.546 7.487 1.00 78.50 102 ARG A O 1
ATOM 782 N N . ALA A 1 103 ? 7.298 -23.612 9.105 1.00 77.94 103 ALA A N 1
ATOM 783 C CA . ALA A 1 103 ? 6.969 -24.867 9.781 1.00 77.94 103 ALA A CA 1
ATOM 784 C C . ALA A 1 103 ? 6.116 -25.806 8.905 1.00 77.94 103 ALA A C 1
ATOM 786 O O . ALA A 1 103 ? 6.1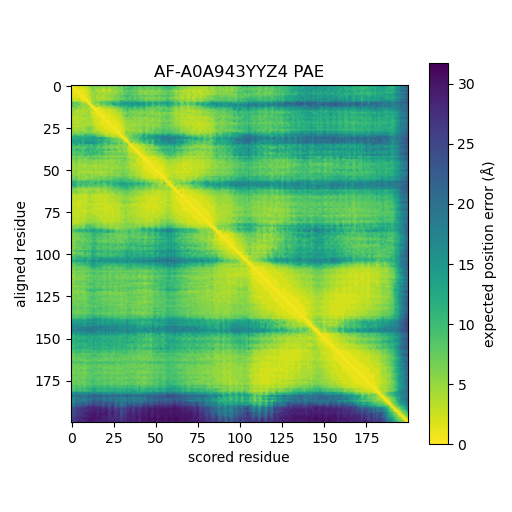99 -27.022 9.040 1.00 77.94 103 ALA A O 1
ATOM 787 N N . VAL A 1 104 ? 5.358 -25.253 7.952 1.00 84.19 104 VAL A N 1
ATOM 788 C CA . VAL A 1 104 ? 4.490 -25.991 7.017 1.00 84.19 104 VAL A CA 1
ATOM 789 C C . VAL A 1 104 ? 5.226 -26.302 5.696 1.00 84.19 104 VAL A C 1
ATOM 791 O O . VAL A 1 104 ? 4.605 -26.598 4.683 1.00 84.19 104 VAL A O 1
ATOM 794 N N . ARG A 1 105 ? 6.572 -26.250 5.684 1.00 78.56 105 ARG A N 1
ATOM 795 C CA . ARG A 1 105 ? 7.439 -26.488 4.504 1.00 78.56 105 ARG A CA 1
ATOM 796 C C . ARG A 1 105 ? 7.209 -25.531 3.322 1.00 78.56 105 ARG A C 1
ATOM 798 O O . ARG A 1 105 ? 7.609 -25.835 2.201 1.00 78.56 105 ARG A O 1
ATOM 805 N N . VAL A 1 106 ? 6.623 -24.358 3.555 1.00 82.88 106 VAL A N 1
ATOM 806 C CA . VAL A 1 106 ? 6.503 -23.314 2.524 1.00 82.88 106 VAL A CA 1
ATOM 807 C C . VAL A 1 106 ? 7.863 -22.611 2.337 1.00 82.88 106 VAL A C 1
ATOM 809 O O . VAL A 1 106 ? 8.496 -22.267 3.342 1.00 82.88 106 VAL A O 1
ATOM 812 N N . PRO A 1 107 ? 8.336 -22.362 1.095 1.00 81.00 107 PRO A N 1
ATOM 813 C CA . PRO A 1 107 ? 9.602 -21.671 0.828 1.00 81.00 107 PRO A CA 1
ATOM 814 C C . PRO A 1 107 ? 9.481 -20.154 1.059 1.00 81.00 107 PRO A C 1
ATOM 816 O O . PRO A 1 107 ? 9.423 -19.349 0.131 1.00 81.00 107 PRO A O 1
ATOM 819 N N . VAL A 1 108 ? 9.437 -19.747 2.330 1.00 81.38 108 VAL A N 1
ATOM 820 C CA . VAL A 1 108 ? 9.266 -18.340 2.742 1.00 81.38 108 VAL A CA 1
ATOM 821 C C . VAL A 1 108 ? 10.378 -17.437 2.195 1.00 81.38 108 VAL A C 1
ATOM 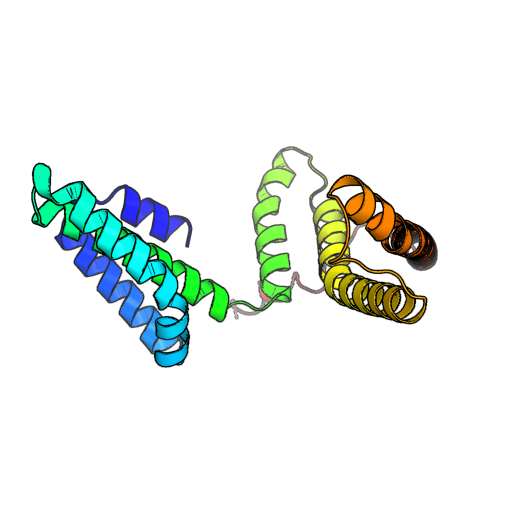823 O O . VAL A 1 108 ? 10.102 -16.316 1.777 1.00 81.38 108 VAL A O 1
ATOM 826 N N . ASP A 1 109 ? 11.618 -17.931 2.144 1.00 79.94 109 ASP A N 1
ATOM 827 C CA . ASP A 1 109 ? 12.790 -17.155 1.716 1.00 79.94 109 ASP A CA 1
ATOM 828 C C . ASP A 1 109 ? 12.724 -16.761 0.219 1.00 79.94 109 ASP A C 1
ATOM 830 O O . ASP A 1 109 ? 13.163 -15.672 -0.170 1.00 79.94 109 ASP A O 1
ATOM 834 N N . ASP A 1 110 ? 12.143 -17.620 -0.627 1.00 82.88 110 ASP A N 1
ATOM 835 C CA . ASP A 1 110 ? 11.898 -17.333 -2.048 1.00 82.88 110 ASP A CA 1
ATOM 836 C C . ASP A 1 110 ? 10.786 -16.302 -2.217 1.00 82.88 110 ASP A C 1
ATOM 838 O O . ASP A 1 110 ? 10.966 -15.300 -2.910 1.00 82.88 110 ASP A O 1
ATOM 842 N N . ILE A 1 111 ? 9.669 -16.501 -1.514 1.00 84.12 111 ILE A N 1
ATOM 843 C CA . ILE A 1 111 ? 8.515 -15.596 -1.547 1.00 84.12 111 ILE A CA 1
ATOM 844 C C . ILE A 1 111 ? 8.917 -14.199 -1.063 1.00 84.12 111 ILE A C 1
ATOM 846 O O . ILE A 1 111 ? 8.579 -13.201 -1.698 1.00 84.12 111 ILE A O 1
ATOM 850 N N . ALA A 1 112 ? 9.689 -14.113 0.022 1.00 82.56 112 ALA A N 1
ATOM 851 C CA . ALA A 1 112 ? 10.192 -12.851 0.549 1.00 82.56 112 ALA A CA 1
ATOM 852 C C . ALA A 1 112 ? 11.083 -12.123 -0.467 1.00 82.56 112 ALA A C 1
ATOM 854 O O . ALA A 1 112 ? 10.977 -10.903 -0.620 1.00 82.56 112 ALA A O 1
ATOM 855 N N . THR A 1 113 ? 11.926 -12.859 -1.200 1.00 84.50 113 THR A N 1
ATOM 856 C CA . THR A 1 113 ? 12.767 -12.251 -2.238 1.00 84.50 113 THR A CA 1
ATOM 857 C C . THR A 1 113 ? 11.932 -11.766 -3.423 1.00 84.50 113 THR A C 1
ATOM 859 O O . THR A 1 113 ? 12.108 -10.628 -3.859 1.00 84.50 113 THR A O 1
ATOM 862 N N . MET A 1 114 ? 10.981 -12.575 -3.904 1.00 88.31 114 MET A N 1
ATOM 863 C CA . MET A 1 114 ? 10.055 -12.176 -4.971 1.00 88.31 114 MET A CA 1
ATOM 864 C C . MET A 1 114 ? 9.280 -10.911 -4.591 1.00 88.31 114 MET A C 1
ATOM 866 O O . MET A 1 114 ? 9.186 -9.977 -5.384 1.00 88.31 114 MET A O 1
ATOM 870 N N . PHE A 1 115 ? 8.786 -10.845 -3.355 1.00 86.44 115 PHE A N 1
ATOM 871 C CA . PHE A 1 115 ? 8.042 -9.698 -2.847 1.00 86.44 115 PHE A CA 1
ATOM 872 C C . PHE A 1 115 ? 8.914 -8.440 -2.712 1.00 86.44 115 PHE A C 1
ATOM 874 O O . PHE A 1 115 ? 8.498 -7.351 -3.107 1.00 86.44 115 PHE A O 1
ATOM 881 N N . SER A 1 116 ? 10.152 -8.578 -2.224 1.00 84.69 116 SER A N 1
ATOM 882 C CA . SER A 1 116 ? 11.105 -7.462 -2.134 1.00 84.69 116 SER A CA 1
ATOM 883 C C . SER A 1 116 ? 11.450 -6.881 -3.509 1.00 84.69 116 SER A C 1
ATOM 885 O O . SER A 1 116 ? 11.470 -5.658 -3.674 1.00 84.69 116 SER A O 1
ATOM 887 N N . ILE A 1 117 ? 11.665 -7.746 -4.507 1.00 89.00 117 ILE A N 1
ATOM 888 C CA . ILE A 1 117 ? 11.870 -7.329 -5.897 1.00 89.00 117 ILE A CA 1
ATOM 889 C C . ILE A 1 117 ? 10.615 -6.627 -6.421 1.00 89.00 117 ILE A C 1
ATOM 891 O O . ILE A 1 117 ? 10.731 -5.539 -6.982 1.00 89.00 117 ILE A O 1
ATOM 895 N N . ALA A 1 118 ? 9.429 -7.205 -6.205 1.00 89.31 118 ALA A N 1
ATOM 896 C CA . ALA A 1 118 ? 8.164 -6.657 -6.684 1.00 89.31 118 ALA A CA 1
ATOM 897 C C . ALA A 1 118 ? 7.917 -5.236 -6.162 1.00 89.31 118 ALA A C 1
ATOM 899 O O . ALA A 1 118 ? 7.664 -4.340 -6.962 1.00 89.31 118 ALA A O 1
ATOM 900 N N . ILE A 1 119 ? 8.076 -4.993 -4.856 1.00 86.94 119 ILE A N 1
ATOM 901 C CA . ILE A 1 119 ? 7.873 -3.660 -4.265 1.00 86.94 119 ILE A CA 1
ATOM 902 C C . ILE A 1 119 ? 8.842 -2.635 -4.847 1.00 86.94 119 ILE A C 1
ATOM 904 O O . ILE A 1 119 ? 8.433 -1.535 -5.211 1.00 86.94 119 ILE A O 1
ATOM 908 N N . ARG A 1 120 ? 10.114 -3.006 -5.029 1.00 85.38 120 ARG A N 1
ATOM 909 C CA . ARG A 1 120 ? 11.096 -2.132 -5.684 1.00 85.38 120 ARG A CA 1
ATOM 910 C C . ARG A 1 120 ? 10.768 -1.880 -7.160 1.00 85.38 120 ARG A C 1
ATOM 912 O O . ARG A 1 120 ? 11.184 -0.869 -7.720 1.00 85.38 120 ARG A O 1
ATOM 919 N N . PHE A 1 121 ? 10.034 -2.785 -7.797 1.00 89.50 121 PHE A N 1
ATOM 920 C CA . PHE A 1 121 ? 9.625 -2.669 -9.191 1.00 89.50 121 PHE A CA 1
ATOM 921 C C . PHE A 1 121 ? 8.406 -1.772 -9.400 1.00 89.50 121 PHE A C 1
ATOM 923 O O . PHE A 1 121 ? 8.267 -1.216 -10.489 1.00 89.50 121 PHE A O 1
ATOM 930 N N . ILE A 1 122 ? 7.552 -1.605 -8.384 1.00 91.25 122 ILE A N 1
ATOM 931 C CA . ILE A 1 122 ? 6.370 -0.729 -8.426 1.00 91.25 122 ILE A CA 1
ATOM 932 C C . ILE A 1 122 ? 6.719 0.693 -8.892 1.00 91.25 122 ILE A C 1
ATOM 934 O O . ILE A 1 122 ? 6.125 1.116 -9.886 1.00 91.25 122 ILE A O 1
ATOM 938 N N . PRO A 1 123 ? 7.676 1.428 -8.280 1.00 90.25 123 PRO A N 1
ATOM 939 C CA . PRO A 1 123 ? 7.972 2.799 -8.701 1.00 90.25 123 PRO A CA 1
ATOM 940 C C . PRO A 1 123 ? 8.459 2.848 -10.150 1.00 90.25 123 PRO A C 1
ATOM 942 O O . PRO A 1 123 ? 7.956 3.627 -10.951 1.00 90.25 123 PRO A O 1
ATOM 945 N N . VAL A 1 124 ? 9.351 1.935 -10.542 1.00 92.00 124 VAL A N 1
ATOM 946 C CA . VAL A 1 124 ? 9.878 1.934 -11.912 1.00 92.00 124 VAL A CA 1
ATOM 947 C C . VAL A 1 124 ? 8.809 1.544 -12.941 1.00 92.00 124 VAL A C 1
ATOM 949 O O . VAL A 1 124 ? 8.844 2.020 -14.076 1.00 92.00 124 VAL A O 1
ATOM 952 N N . SER A 1 125 ? 7.863 0.680 -12.564 1.00 92.88 125 SER A N 1
ATOM 953 C CA . SER A 1 125 ? 6.718 0.312 -13.406 1.00 92.88 125 SER A CA 1
ATOM 954 C C . SER A 1 125 ? 5.739 1.474 -13.545 1.00 92.88 125 SER A C 1
ATOM 956 O O . SER A 1 125 ? 5.213 1.687 -14.633 1.00 92.88 125 SER A O 1
ATOM 958 N N . MET A 1 126 ? 5.534 2.251 -12.477 1.00 94.25 126 MET A N 1
ATOM 959 C CA . MET A 1 126 ? 4.731 3.473 -12.509 1.00 94.25 126 MET A CA 1
ATOM 960 C C . MET A 1 126 ? 5.356 4.521 -13.433 1.00 94.25 126 MET A C 1
ATOM 962 O O . MET A 1 126 ? 4.659 5.083 -14.276 1.00 94.25 126 MET A O 1
ATOM 966 N N . ASP A 1 127 ? 6.670 4.731 -13.346 1.00 94.69 127 ASP A N 1
ATOM 967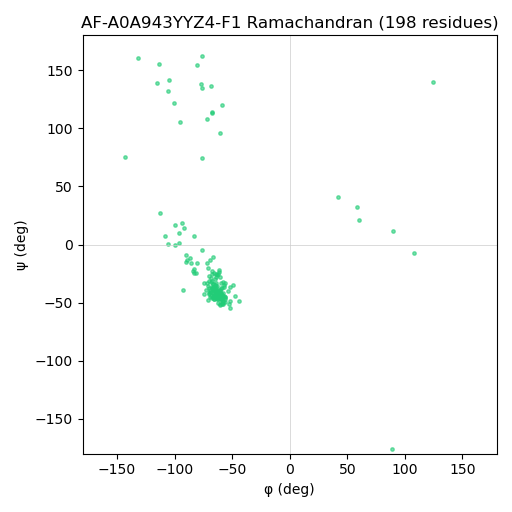 C CA . ASP A 1 127 ? 7.365 5.677 -14.219 1.00 94.69 127 ASP A CA 1
ATOM 968 C C . ASP A 1 127 ? 7.281 5.256 -15.694 1.00 94.69 127 ASP A C 1
ATOM 970 O O . ASP A 1 127 ? 7.075 6.090 -16.576 1.00 94.69 127 ASP A O 1
ATOM 974 N N . GLU A 1 128 ? 7.422 3.958 -15.986 1.00 93.38 128 GLU A N 1
ATOM 975 C CA . GLU A 1 128 ? 7.266 3.431 -17.347 1.00 93.38 128 GLU A CA 1
ATOM 976 C C . GLU A 1 128 ? 5.830 3.580 -17.843 1.00 93.38 128 GLU A C 1
ATOM 978 O O . GLU A 1 128 ? 5.606 4.040 -18.962 1.00 93.38 128 GLU A O 1
ATOM 983 N N . PHE A 1 129 ? 4.853 3.270 -16.991 1.00 94.75 129 PHE A N 1
ATOM 984 C CA . PHE A 1 129 ? 3.446 3.477 -17.294 1.00 94.75 129 PHE A CA 1
ATOM 985 C C . PHE A 1 129 ? 3.159 4.935 -17.654 1.00 94.75 129 PHE A C 1
ATOM 987 O O . PHE A 1 129 ? 2.522 5.198 -18.674 1.00 94.75 129 PHE A O 1
ATOM 994 N N . GLN A 1 130 ? 3.671 5.889 -16.876 1.00 95.31 130 GLN A N 1
ATOM 995 C CA . GLN A 1 130 ? 3.495 7.313 -17.148 1.00 95.31 130 GLN A CA 1
ATOM 996 C C . GLN A 1 130 ? 4.190 7.743 -18.443 1.00 95.31 130 GLN A C 1
ATOM 998 O O . GLN A 1 130 ? 3.583 8.452 -19.248 1.00 95.31 130 GLN A O 1
ATOM 1003 N N . ARG A 1 131 ? 5.424 7.283 -18.694 1.00 93.81 131 ARG A N 1
ATOM 1004 C CA . ARG A 1 131 ? 6.144 7.552 -19.951 1.00 93.81 131 ARG A CA 1
ATOM 1005 C C . ARG A 1 131 ? 5.371 7.047 -21.166 1.00 93.81 131 ARG A C 1
ATOM 1007 O O . ARG A 1 131 ? 5.146 7.812 -22.103 1.00 93.81 131 ARG A O 1
ATOM 1014 N N . VAL A 1 132 ? 4.936 5.786 -21.145 1.00 93.62 132 VAL A N 1
ATOM 1015 C CA . VAL A 1 132 ? 4.194 5.171 -22.254 1.00 93.62 132 VAL A CA 1
ATOM 1016 C C . VAL A 1 132 ? 2.830 5.836 -22.422 1.00 93.62 132 VAL A C 1
ATOM 1018 O O . VAL A 1 132 ? 2.465 6.186 -23.542 1.00 93.62 132 VAL A O 1
ATOM 1021 N N . SER A 1 133 ? 2.096 6.068 -21.331 1.00 93.69 133 SER A N 1
ATOM 1022 C CA . SER A 1 133 ? 0.796 6.749 -21.360 1.00 93.69 133 SER A CA 1
ATOM 1023 C C . SER A 1 133 ? 0.917 8.130 -22.006 1.00 93.69 133 SER A C 1
ATOM 1025 O O . SER A 1 133 ? 0.198 8.430 -22.959 1.00 93.69 133 SER A O 1
ATOM 1027 N N . ASN A 1 134 ? 1.891 8.939 -21.582 1.00 92.94 134 ASN A N 1
ATOM 1028 C CA . ASN A 1 134 ? 2.116 10.271 -22.140 1.00 92.94 134 ASN A CA 1
ATOM 1029 C C . ASN A 1 134 ? 2.566 10.226 -23.609 1.00 92.94 134 ASN A C 1
ATOM 1031 O O . ASN A 1 134 ? 2.108 11.042 -24.408 1.00 92.94 134 ASN A O 1
ATOM 1035 N N . ALA A 1 135 ? 3.391 9.251 -24.000 1.00 93.38 135 ALA A N 1
ATOM 1036 C CA . ALA A 1 135 ? 3.778 9.057 -25.396 1.00 93.38 135 ALA A CA 1
ATOM 1037 C C . ALA A 1 135 ? 2.578 8.690 -26.286 1.00 93.38 135 ALA A C 1
ATOM 1039 O O . ALA A 1 135 ? 2.460 9.202 -27.398 1.00 93.38 135 ALA A O 1
ATOM 1040 N N . GLN A 1 136 ? 1.664 7.844 -25.800 1.00 93.00 136 GLN A N 1
ATOM 1041 C CA . GLN A 1 136 ? 0.441 7.513 -26.533 1.00 93.00 136 GLN A CA 1
ATOM 10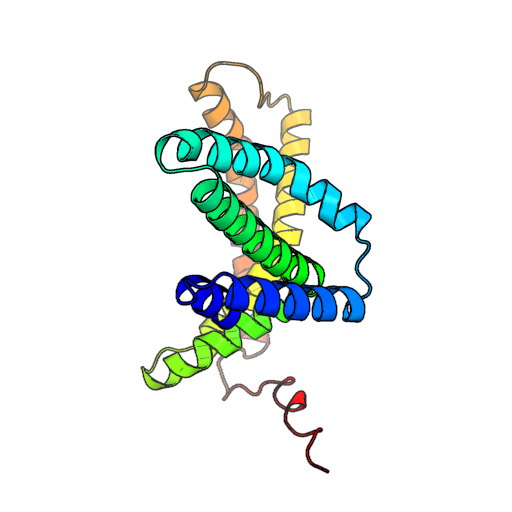42 C C . GLN A 1 136 ? -0.514 8.712 -26.604 1.00 93.00 136 GLN A C 1
ATOM 1044 O O . GLN A 1 136 ? -1.055 8.973 -27.678 1.00 93.00 136 GLN A O 1
ATOM 1049 N N . ARG A 1 137 ? -0.649 9.516 -25.533 1.00 91.12 137 ARG A N 1
ATOM 1050 C CA . ARG A 1 137 ? -1.397 10.793 -25.588 1.00 91.12 137 ARG A CA 1
ATOM 1051 C C . ARG A 1 137 ? -0.847 11.721 -26.672 1.00 91.12 137 ARG A C 1
ATOM 1053 O O . ARG A 1 137 ? -1.618 12.258 -27.460 1.00 91.12 137 ARG A O 1
ATOM 1060 N N . ALA A 1 138 ? 0.478 11.863 -26.760 1.00 92.75 138 ALA A N 1
ATOM 1061 C CA . ALA A 1 138 ? 1.130 12.681 -27.787 1.00 92.75 138 ALA A CA 1
ATOM 1062 C C . ALA A 1 138 ? 0.912 12.148 -29.216 1.00 92.75 138 ALA A C 1
ATOM 1064 O O . ALA A 1 138 ? 0.888 12.921 -30.169 1.00 92.75 138 ALA A O 1
ATOM 1065 N N . ARG A 1 139 ? 0.706 10.835 -29.369 1.00 90.19 139 ARG A N 1
ATOM 1066 C CA . ARG A 1 139 ? 0.351 10.180 -30.640 1.00 90.19 139 ARG A CA 1
ATOM 1067 C C . ARG A 1 139 ? -1.148 10.233 -30.960 1.00 90.19 139 ARG A C 1
ATOM 1069 O O . ARG A 1 139 ? -1.580 9.609 -31.924 1.00 90.19 139 ARG A O 1
ATOM 1076 N N . GLY A 1 140 ? -1.936 10.969 -30.175 1.00 85.25 140 GLY A N 1
ATOM 1077 C CA . GLY A 1 140 ? -3.368 11.161 -30.400 1.00 85.25 140 GLY A CA 1
ATOM 1078 C C . GLY A 1 140 ? -4.268 10.122 -29.727 1.00 85.25 140 GLY A C 1
ATOM 1079 O O . GLY A 1 140 ? -5.462 10.091 -30.014 1.00 85.25 140 GLY A O 1
ATOM 1080 N N . ALA A 1 141 ? -3.743 9.284 -28.826 1.00 87.00 141 ALA A N 1
ATOM 1081 C CA . ALA A 1 141 ? -4.577 8.382 -28.037 1.00 87.00 141 ALA A CA 1
ATOM 1082 C C . ALA A 1 141 ? -5.454 9.190 -27.066 1.00 87.00 141 ALA A C 1
ATOM 1084 O O . ALA A 1 141 ? -4.961 9.828 -26.130 1.00 87.00 141 ALA A O 1
ATOM 1085 N N . ARG A 1 142 ? -6.769 9.160 -27.293 1.00 84.44 142 ARG A N 1
ATOM 1086 C CA . ARG A 1 142 ? -7.773 9.809 -26.446 1.00 84.44 142 ARG A CA 1
ATOM 1087 C C . ARG A 1 142 ? -8.318 8.791 -25.449 1.00 84.44 142 ARG A C 1
ATOM 1089 O O . ARG A 1 142 ? -9.063 7.893 -25.824 1.00 84.44 142 ARG A O 1
ATOM 1096 N N . PHE A 1 143 ? -7.906 8.899 -24.187 1.00 81.62 143 PHE A N 1
ATOM 1097 C CA . PHE A 1 143 ? -8.321 7.966 -23.127 1.00 81.62 143 PHE A CA 1
ATOM 1098 C C . PHE A 1 143 ? -9.683 8.315 -22.511 1.00 81.62 143 PHE A C 1
ATOM 1100 O O . PHE A 1 143 ? -10.372 7.433 -22.000 1.00 81.62 143 PHE A O 1
ATOM 1107 N N . ASP A 1 144 ? -10.076 9.586 -22.599 1.00 82.62 144 ASP A N 1
ATOM 1108 C CA . ASP A 1 144 ? -11.256 10.133 -21.923 1.00 82.62 144 ASP A CA 1
ATOM 1109 C C . ASP A 1 144 ? -12.434 10.390 -22.877 1.00 82.62 144 ASP A C 1
ATOM 1111 O O . ASP A 1 144 ? -13.509 10.804 -22.448 1.00 82.62 144 ASP A O 1
ATOM 1115 N N . GLU A 1 145 ? -12.289 10.103 -24.168 1.00 79.69 145 GLU A N 1
ATOM 1116 C CA . GLU A 1 145 ? -13.322 10.341 -25.181 1.00 79.69 145 GLU A CA 1
ATOM 1117 C C . GLU A 1 145 ? -13.853 9.024 -25.765 1.00 79.69 145 GLU A C 1
ATOM 1119 O O . GLU A 1 145 ? -13.172 8.001 -25.728 1.00 79.69 145 GLU A O 1
ATOM 1124 N N . GLY A 1 146 ? -15.087 9.045 -26.277 1.00 80.00 146 GLY A N 1
ATOM 1125 C CA . GLY A 1 146 ? -15.721 7.889 -26.918 1.00 80.00 146 GLY A CA 1
ATOM 1126 C C . GLY A 1 146 ? -16.493 6.961 -25.973 1.00 80.00 146 GLY A C 1
ATOM 1127 O O . GLY A 1 146 ? -16.667 7.227 -24.780 1.00 80.00 146 GLY A O 1
ATOM 1128 N N . ASN A 1 147 ? -16.998 5.864 -26.541 1.00 90.81 147 ASN A N 1
ATOM 1129 C CA . ASN A 1 147 ? -17.793 4.867 -25.822 1.00 90.81 147 ASN A CA 1
ATOM 1130 C C . ASN A 1 147 ? -16.898 3.969 -24.936 1.00 90.81 147 ASN A C 1
ATOM 1132 O O . ASN A 1 147 ? -15.692 3.872 -25.159 1.00 90.81 147 ASN A O 1
ATOM 1136 N N . VAL A 1 148 ? -17.467 3.254 -23.958 1.00 86.50 148 VAL A N 1
ATOM 1137 C CA . VAL A 1 148 ? -16.694 2.410 -23.011 1.00 86.50 148 VAL A CA 1
ATOM 1138 C C . VAL A 1 148 ? -15.781 1.412 -23.741 1.00 86.50 148 VAL A C 1
ATOM 1140 O O . VAL A 1 148 ? -14.625 1.231 -23.363 1.00 86.50 148 VAL A O 1
ATOM 1143 N N . VAL A 1 149 ? -16.266 0.817 -24.835 1.00 87.56 149 VAL A N 1
ATOM 1144 C CA . VAL A 1 149 ? -15.505 -0.135 -25.666 1.00 87.56 149 VAL A CA 1
ATOM 1145 C C . VAL A 1 149 ? -14.303 0.528 -26.346 1.00 87.56 149 VAL A C 1
ATOM 1147 O O . VAL A 1 149 ? -13.221 -0.055 -26.415 1.00 87.56 149 VAL A O 1
ATOM 1150 N N . GLU A 1 150 ? -14.473 1.757 -26.825 1.00 85.19 150 GLU A N 1
ATOM 1151 C CA . GLU A 1 150 ? -13.424 2.520 -27.499 1.00 85.19 150 GLU A CA 1
ATOM 1152 C C . GLU A 1 150 ? -12.320 2.924 -26.520 1.00 85.19 150 GLU A C 1
ATOM 1154 O O . GLU A 1 150 ? -11.137 2.740 -26.812 1.00 85.19 150 GLU A O 1
ATOM 1159 N N . ARG A 1 151 ? -12.700 3.336 -25.303 1.00 85.94 151 ARG A N 1
ATOM 1160 C CA . ARG A 1 151 ? -11.752 3.617 -24.218 1.00 85.94 151 ARG A CA 1
ATOM 1161 C C . ARG A 1 151 ? -10.929 2.385 -23.848 1.00 85.94 151 ARG A C 1
ATOM 1163 O O . ARG A 1 151 ? -9.707 2.473 -23.756 1.00 85.94 151 ARG A O 1
ATOM 1170 N N . VAL A 1 152 ? -11.566 1.221 -23.683 1.00 86.69 152 VAL A N 1
ATOM 1171 C CA . VAL A 1 152 ? -10.861 -0.040 -23.374 1.00 86.69 152 VAL A CA 1
ATOM 1172 C C . VAL A 1 152 ? -9.887 -0.418 -24.491 1.00 86.69 152 VAL A C 1
ATOM 1174 O O . VAL A 1 152 ? -8.745 -0.789 -24.218 1.00 86.69 152 VAL A O 1
ATOM 1177 N N . LYS A 1 153 ? -10.292 -0.266 -25.756 1.00 85.31 153 LYS A N 1
ATOM 1178 C CA . LYS A 1 153 ? -9.410 -0.514 -26.903 1.00 85.31 153 LYS A CA 1
ATOM 1179 C C . LYS A 1 153 ? -8.214 0.445 -26.918 1.00 85.31 153 LYS A C 1
ATOM 1181 O O . LYS A 1 153 ? -7.093 0.014 -27.184 1.00 85.31 153 LYS A O 1
ATOM 1186 N N . CYS A 1 154 ? -8.435 1.715 -26.576 1.00 86.75 154 CYS A N 1
ATOM 1187 C CA . CYS A 1 154 ? -7.396 2.737 -26.463 1.00 86.75 154 CYS A CA 1
ATOM 1188 C C . CYS A 1 154 ? -6.349 2.375 -25.394 1.00 86.75 154 CYS A C 1
ATOM 1190 O O . CYS A 1 154 ? -5.147 2.442 -25.659 1.00 86.75 154 CYS A O 1
ATOM 1192 N N . TRP A 1 155 ? -6.780 1.872 -24.231 1.00 89.31 155 TRP A N 1
ATOM 1193 C CA . TRP A 1 155 ? -5.877 1.371 -23.184 1.00 89.31 155 TRP A CA 1
ATOM 1194 C C . TRP A 1 155 ? -4.990 0.203 -23.635 1.00 89.31 155 TRP A C 1
ATOM 1196 O O . TRP A 1 155 ? -3.858 0.076 -23.161 1.00 89.31 155 TRP A O 1
ATOM 1206 N N . GLY A 1 156 ? -5.438 -0.597 -24.608 1.00 89.75 156 GLY A N 1
ATOM 1207 C CA . GLY A 1 156 ? -4.618 -1.643 -25.224 1.00 89.75 156 GLY A CA 1
ATOM 1208 C C . GLY A 1 156 ? -3.301 -1.120 -25.816 1.00 89.75 156 GLY A C 1
ATOM 1209 O O . GLY A 1 156 ? -2.278 -1.798 -25.721 1.00 89.75 156 GLY A O 1
ATOM 1210 N N . SER A 1 157 ? -3.285 0.112 -26.343 1.00 88.19 157 SER A N 1
ATOM 1211 C CA . SER A 1 157 ? -2.081 0.739 -26.920 1.00 88.19 157 SER A CA 1
ATOM 1212 C C . SER A 1 157 ? -0.984 1.049 -25.893 1.00 88.19 157 SER A C 1
ATOM 1214 O O . SER A 1 157 ? 0.189 1.146 -26.253 1.00 88.19 157 SER A O 1
ATOM 1216 N N . VAL A 1 158 ? -1.356 1.187 -24.617 1.00 92.75 158 VAL A N 1
ATOM 1217 C CA . VAL A 1 158 ? -0.442 1.412 -23.486 1.00 92.75 158 VAL A CA 1
ATOM 1218 C C . VAL A 1 158 ? -0.056 0.082 -22.842 1.00 92.75 158 VAL A C 1
ATOM 1220 O O . VAL A 1 158 ? 1.105 -0.123 -22.490 1.00 92.75 158 VAL A O 1
ATOM 1223 N N . LEU A 1 159 ? -1.010 -0.844 -22.732 1.00 93.12 159 LEU A N 1
ATOM 1224 C CA . LEU A 1 159 ? -0.805 -2.137 -22.088 1.00 93.12 159 LEU A CA 1
ATOM 1225 C C . LEU A 1 159 ? 0.233 -2.996 -22.824 1.00 93.12 159 LEU A C 1
ATOM 1227 O O . LEU A 1 159 ? 1.121 -3.554 -22.184 1.00 93.12 159 LEU A O 1
ATOM 1231 N N . VAL A 1 160 ? 0.153 -3.081 -24.158 1.00 93.38 160 VAL A N 1
ATOM 1232 C CA . VAL A 1 160 ? 1.059 -3.929 -24.953 1.00 93.38 160 VAL A CA 1
ATOM 1233 C C . VAL A 1 160 ? 2.534 -3.514 -24.792 1.00 93.38 160 VAL A C 1
ATOM 1235 O O . VAL A 1 160 ? 3.336 -4.377 -24.430 1.00 93.38 160 VAL A O 1
ATOM 1238 N N . PRO A 1 161 ? 2.928 -2.233 -24.971 1.00 92.44 161 PRO A N 1
ATOM 1239 C CA . PRO A 1 161 ? 4.313 -1.807 -24.748 1.00 92.44 161 PRO A CA 1
ATOM 1240 C C . PRO A 1 161 ? 4.809 -2.055 -23.322 1.00 92.44 161 PRO A C 1
ATOM 1242 O O . PRO A 1 161 ? 5.933 -2.520 -23.140 1.00 92.44 161 PRO A O 1
ATOM 1245 N N . ILE A 1 162 ? 3.971 -1.788 -22.314 1.00 94.88 162 ILE A N 1
ATOM 1246 C CA . ILE A 1 162 ? 4.345 -1.995 -20.911 1.00 94.88 162 ILE A CA 1
ATOM 1247 C C . ILE A 1 162 ? 4.587 -3.477 -20.641 1.00 94.88 162 ILE A C 1
ATOM 1249 O O . ILE A 1 162 ? 5.611 -3.818 -20.060 1.00 94.88 162 ILE A O 1
ATOM 1253 N N . LEU A 1 163 ? 3.702 -4.369 -21.093 1.00 95.25 163 LEU A N 1
ATOM 1254 C CA . LEU A 1 163 ? 3.874 -5.810 -20.898 1.00 95.25 163 LEU A CA 1
ATOM 1255 C C . LEU A 1 163 ? 5.177 -6.315 -21.521 1.00 95.25 163 LEU A C 1
ATOM 1257 O O . LEU A 1 163 ? 5.936 -7.017 -20.855 1.00 95.25 163 LEU A O 1
ATOM 1261 N N . ILE A 1 164 ? 5.474 -5.914 -22.761 1.00 95.12 164 ILE A N 1
ATOM 1262 C CA . ILE A 1 164 ? 6.727 -6.284 -23.436 1.00 95.12 164 ILE A CA 1
ATOM 1263 C C . ILE A 1 164 ? 7.935 -5.765 -22.640 1.00 95.12 164 ILE A C 1
ATOM 1265 O O . ILE A 1 164 ? 8.885 -6.514 -22.403 1.00 95.12 164 ILE A O 1
ATOM 1269 N N . GLY A 1 165 ? 7.885 -4.514 -22.168 1.00 92.88 165 GLY A N 1
ATOM 1270 C CA . GLY A 1 165 ? 8.936 -3.921 -21.338 1.00 92.88 165 GLY A CA 1
ATOM 1271 C C . GLY A 1 165 ? 9.138 -4.644 -20.001 1.00 92.88 165 GLY A C 1
ATOM 1272 O O . GLY A 1 165 ? 10.276 -4.903 -19.601 1.00 92.88 165 GLY A O 1
ATOM 1273 N N . LEU A 1 166 ? 8.049 -5.029 -19.328 1.00 94.19 166 LEU A N 1
ATOM 1274 C CA . LEU A 1 166 ? 8.085 -5.775 -18.069 1.00 94.19 166 LEU A CA 1
ATOM 1275 C C . LEU A 1 166 ? 8.672 -7.180 -18.268 1.00 94.19 166 LEU A C 1
ATOM 1277 O O . LEU A 1 166 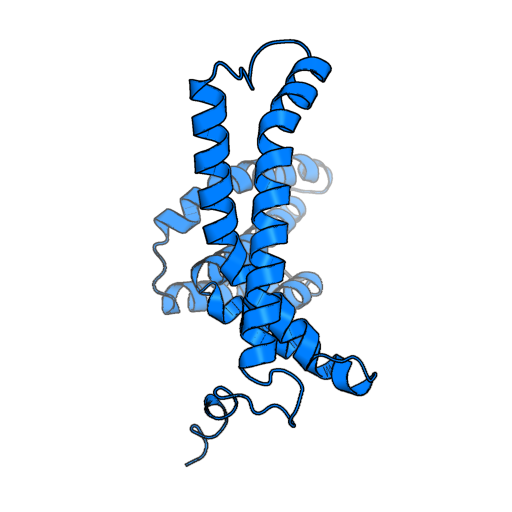? 9.544 -7.575 -17.493 1.00 94.19 166 LEU A O 1
ATOM 1281 N N . PHE A 1 167 ? 8.270 -7.908 -19.317 1.00 9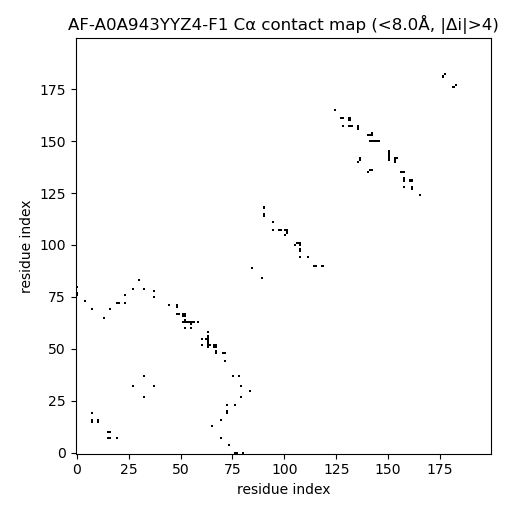5.31 167 PHE A N 1
ATOM 1282 C CA . PHE A 1 167 ? 8.830 -9.230 -19.635 1.00 95.31 167 PHE A CA 1
ATOM 1283 C C . PHE A 1 167 ? 10.314 -9.164 -19.980 1.00 95.31 167 PHE A C 1
ATOM 1285 O O . PHE A 1 167 ? 11.101 -9.967 -19.476 1.00 95.31 167 PHE A O 1
ATOM 1292 N N . HIS A 1 168 ? 10.719 -8.186 -20.794 1.00 94.44 168 HIS A N 1
ATOM 1293 C CA . HIS A 1 168 ? 12.127 -7.995 -21.118 1.00 94.44 168 HIS A CA 1
ATOM 1294 C C . HIS A 1 168 ? 12.951 -7.741 -19.853 1.00 94.44 168 HIS A C 1
ATOM 1296 O O . HIS A 1 168 ? 13.977 -8.383 -19.627 1.00 94.44 168 HIS A O 1
ATOM 1302 N N . ARG A 1 169 ? 12.473 -6.862 -18.968 1.00 93.19 169 ARG A N 1
ATOM 1303 C CA . ARG A 1 169 ? 13.175 -6.564 -17.722 1.00 93.19 169 ARG A CA 1
ATOM 1304 C C . ARG A 1 169 ? 13.198 -7.752 -16.759 1.00 93.19 169 ARG A C 1
ATOM 1306 O O . ARG A 1 169 ? 14.218 -7.962 -16.109 1.00 93.19 169 ARG A O 1
ATOM 1313 N N . ALA A 1 170 ? 12.126 -8.538 -16.688 1.00 94.69 170 ALA A N 1
ATOM 1314 C CA . ALA A 1 170 ? 12.112 -9.783 -15.926 1.00 94.69 170 ALA A CA 1
ATOM 1315 C C . ALA A 1 170 ? 13.172 -10.769 -16.448 1.00 94.69 170 ALA A C 1
ATOM 1317 O O . ALA A 1 170 ? 13.915 -11.335 -15.650 1.00 94.69 170 ALA A O 1
ATOM 1318 N N . SER A 1 171 ? 13.313 -10.902 -17.772 1.00 95.88 171 SER A N 1
ATOM 1319 C CA . SER A 1 171 ? 14.359 -11.726 -18.395 1.00 95.88 171 SER A CA 1
ATOM 1320 C C . SER A 1 171 ? 15.766 -11.230 -18.054 1.00 95.88 171 SER A C 1
ATOM 1322 O O . SER A 1 171 ? 16.619 -12.023 -17.663 1.00 95.88 171 SER A O 1
ATOM 1324 N N . VAL A 1 172 ? 16.020 -9.922 -18.167 1.00 95.75 172 VAL A N 1
ATOM 1325 C CA . VAL A 1 172 ? 17.323 -9.328 -17.816 1.00 95.75 172 VAL A CA 1
ATOM 1326 C C . VAL A 1 172 ? 17.635 -9.529 -16.332 1.00 95.75 172 VAL A C 1
ATOM 1328 O O . VAL A 1 172 ? 18.760 -9.878 -15.980 1.00 95.75 172 VAL A O 1
ATOM 1331 N N . LEU A 1 173 ? 16.643 -9.353 -15.455 1.00 94.31 173 LEU A N 1
ATOM 1332 C CA . LEU A 1 173 ? 16.805 -9.577 -14.022 1.00 94.31 173 LEU A CA 1
ATOM 1333 C C . LEU A 1 173 ? 17.115 -11.045 -13.715 1.00 94.31 173 LEU A C 1
ATOM 1335 O O . LEU A 1 173 ? 18.038 -11.309 -12.953 1.00 94.31 173 LEU A O 1
ATOM 1339 N N . ALA A 1 174 ? 16.399 -11.988 -14.330 1.00 94.38 174 ALA A N 1
ATOM 1340 C CA . ALA A 1 174 ? 16.643 -13.416 -14.150 1.00 94.38 174 ALA A CA 1
ATOM 1341 C C . ALA A 1 174 ? 18.066 -13.806 -14.579 1.00 94.38 174 ALA A C 1
ATOM 1343 O O . ALA A 1 174 ? 18.784 -14.438 -13.809 1.00 94.38 174 ALA A O 1
ATOM 1344 N N . GLN A 1 175 ? 18.515 -13.349 -15.753 1.00 95.44 175 GLN A N 1
ATOM 1345 C CA . GLN A 1 175 ? 19.882 -13.588 -16.231 1.00 95.44 175 GLN A CA 1
ATOM 1346 C C . GLN A 1 175 ? 20.935 -12.982 -15.292 1.00 95.44 175 GLN A C 1
ATOM 1348 O O . GLN A 1 175 ? 21.939 -13.620 -14.986 1.00 95.44 175 GLN A O 1
ATOM 1353 N N . ALA A 1 176 ? 20.698 -11.768 -14.787 1.00 95.25 176 ALA A N 1
ATOM 1354 C CA . ALA A 1 176 ? 21.597 -11.122 -13.835 1.00 95.25 176 ALA A CA 1
ATOM 1355 C C . ALA A 1 176 ? 21.638 -11.841 -12.475 1.00 95.25 176 ALA A C 1
ATOM 1357 O O . ALA A 1 176 ? 22.678 -11.851 -11.817 1.00 95.25 176 ALA A O 1
ATOM 1358 N N . MET A 1 177 ? 20.520 -12.425 -12.038 1.00 93.50 177 MET A N 1
ATOM 1359 C CA . MET A 1 177 ? 20.456 -13.224 -10.815 1.00 93.50 177 MET A CA 1
ATOM 1360 C C . MET A 1 177 ? 21.206 -14.549 -10.978 1.00 93.50 177 MET A C 1
ATOM 1362 O O . MET A 1 177 ? 21.999 -14.891 -10.102 1.00 93.50 177 MET A O 1
ATOM 1366 N N . GLU A 1 178 ? 21.050 -15.227 -12.115 1.00 91.56 178 GLU A N 1
ATOM 1367 C CA . GLU A 1 178 ? 21.793 -16.452 -12.437 1.00 91.56 178 GLU A CA 1
ATOM 1368 C C . GLU A 1 178 ? 23.305 -16.192 -12.510 1.00 91.56 178 GLU A C 1
ATOM 1370 O O . GLU A 1 178 ? 24.092 -16.894 -11.881 1.00 91.56 178 GLU A O 1
ATOM 1375 N N . ALA A 1 179 ? 23.724 -15.106 -13.170 1.00 94.00 179 ALA A N 1
ATOM 1376 C CA . ALA A 1 179 ? 25.132 -14.699 -13.239 1.00 94.00 179 ALA A CA 1
ATOM 1377 C C . ALA A 1 179 ? 25.745 -14.379 -11.862 1.00 94.00 179 ALA A C 1
ATOM 1379 O O . ALA A 1 179 ? 26.959 -14.449 -11.684 1.00 94.00 179 ALA A O 1
ATOM 1380 N N . ARG A 1 180 ? 24.912 -14.025 -10.875 1.00 89.75 180 ARG A N 1
ATOM 1381 C CA . ARG A 1 180 ? 25.309 -13.819 -9.472 1.00 89.75 180 ARG A CA 1
ATOM 1382 C C . ARG A 1 180 ? 25.164 -15.084 -8.623 1.00 89.75 180 ARG A C 1
ATOM 1384 O O . ARG A 1 180 ? 25.204 -14.992 -7.397 1.00 89.75 180 ARG A O 1
ATOM 1391 N N . CYS A 1 181 ? 24.989 -16.242 -9.257 1.00 87.88 181 CYS A N 1
ATOM 1392 C CA . CYS A 1 181 ? 24.823 -17.537 -8.609 1.00 87.88 181 CYS A CA 1
ATOM 1393 C C . CYS A 1 181 ? 23.624 -17.579 -7.642 1.00 87.88 181 CYS A C 1
ATOM 1395 O O . CYS A 1 181 ? 23.661 -18.251 -6.607 1.00 87.88 181 CYS A O 1
ATOM 1397 N N . TYR A 1 182 ? 22.552 -16.835 -7.933 1.00 84.81 182 TYR A N 1
ATOM 1398 C CA . TYR A 1 182 ? 21.369 -16.830 -7.080 1.00 84.81 182 TYR A CA 1
ATOM 1399 C C . TYR A 1 182 ? 20.671 -18.199 -7.120 1.00 84.81 182 TYR A C 1
ATOM 1401 O O . TYR A 1 182 ? 20.113 -18.584 -8.137 1.00 84.81 182 TYR A O 1
ATOM 1409 N N . GLY A 1 183 ? 20.668 -18.916 -5.992 1.00 81.69 183 GLY A N 1
ATOM 1410 C CA . GLY A 1 183 ? 20.064 -20.252 -5.870 1.00 81.69 183 GLY A CA 1
ATOM 1411 C C . GLY A 1 183 ? 21.061 -21.411 -5.762 1.00 81.69 183 GLY A C 1
ATOM 1412 O O . GLY A 1 183 ? 20.640 -22.518 -5.447 1.00 81.69 183 GLY A O 1
ATOM 1413 N N . SER A 1 184 ? 22.368 -21.174 -5.935 1.00 78.75 184 SER A N 1
ATOM 1414 C CA . SER A 1 184 ? 23.384 -22.240 -5.872 1.00 78.75 184 SER A CA 1
ATOM 1415 C C . SER A 1 184 ? 23.852 -22.600 -4.453 1.00 78.75 184 SER A C 1
ATOM 1417 O O . SER A 1 184 ? 24.365 -23.695 -4.236 1.00 78.75 184 SER A O 1
ATOM 1419 N N . ALA A 1 185 ? 23.675 -21.705 -3.475 1.00 74.50 185 ALA A N 1
ATOM 1420 C CA . ALA A 1 185 ? 24.151 -21.879 -2.101 1.00 74.50 185 ALA A CA 1
ATOM 1421 C C . ALA A 1 185 ? 23.073 -21.562 -1.052 1.00 74.50 185 ALA A C 1
ATOM 1423 O O . ALA A 1 185 ? 22.095 -20.854 -1.316 1.00 74.50 185 ALA A O 1
ATOM 1424 N N . ARG A 1 186 ? 23.270 -22.070 0.176 1.00 71.75 186 ARG A N 1
ATOM 1425 C CA . ARG A 1 186 ? 22.402 -21.773 1.326 1.00 71.75 186 ARG A CA 1
ATOM 1426 C C . ARG A 1 186 ? 22.392 -20.264 1.576 1.00 71.75 186 ARG A C 1
ATOM 1428 O O . ARG A 1 186 ? 23.433 -19.668 1.834 1.00 71.75 186 ARG A O 1
ATOM 1435 N N . ARG A 1 187 ? 21.207 -19.657 1.503 1.00 69.56 187 ARG A N 1
ATOM 1436 C CA . ARG A 1 187 ? 21.049 -18.204 1.621 1.00 69.56 187 ARG A CA 1
ATOM 1437 C C . ARG A 1 187 ? 21.352 -17.718 3.034 1.00 69.56 187 ARG A C 1
ATOM 1439 O O . ARG A 1 187 ? 20.877 -18.295 4.012 1.00 69.56 187 ARG A O 1
ATOM 1446 N N . THR A 1 188 ? 22.092 -16.621 3.114 1.00 67.44 188 THR A N 1
ATOM 1447 C CA . THR A 1 188 ? 22.350 -15.859 4.336 1.00 67.44 188 THR A CA 1
ATOM 1448 C C . THR A 1 188 ? 21.719 -14.475 4.195 1.00 67.44 188 THR A C 1
ATOM 1450 O O . THR A 1 188 ? 21.730 -13.870 3.123 1.00 67.44 188 THR A O 1
ATOM 1453 N N . SER A 1 189 ? 21.096 -13.978 5.262 1.00 64.81 189 SER A N 1
ATOM 1454 C CA . SER A 1 189 ? 20.466 -12.657 5.280 1.00 64.81 189 SER A CA 1
ATOM 1455 C C . SER A 1 189 ? 21.379 -11.654 5.978 1.00 64.81 189 SER A C 1
ATOM 1457 O O . SER A 1 189 ? 21.653 -11.815 7.163 1.00 64.81 189 SER A O 1
ATOM 1459 N N . LEU A 1 190 ? 21.769 -10.580 5.289 1.00 62.25 190 LEU A N 1
ATOM 1460 C CA . LEU A 1 190 ? 22.541 -9.473 5.882 1.00 62.25 190 LEU A CA 1
ATOM 1461 C C . LEU A 1 190 ? 21.809 -8.754 7.033 1.00 62.25 190 LEU A C 1
ATOM 1463 O O . LEU A 1 190 ? 22.445 -8.138 7.871 1.00 62.25 190 LEU A O 1
ATOM 1467 N N . HIS A 1 191 ? 20.477 -8.844 7.097 1.00 54.50 191 HIS A N 1
ATOM 1468 C CA . HIS A 1 191 ? 19.650 -8.183 8.119 1.00 54.50 191 HIS A CA 1
ATOM 1469 C C . HIS A 1 191 ? 19.216 -9.121 9.262 1.00 54.50 191 HIS A C 1
ATOM 1471 O O . HIS A 1 191 ? 18.279 -8.811 9.996 1.00 54.50 191 HIS A O 1
ATOM 1477 N N . GLY A 1 192 ? 19.873 -10.277 9.413 1.00 47.06 192 GLY A N 1
ATOM 1478 C CA . GLY A 1 192 ? 19.683 -11.147 10.581 1.00 47.06 192 GLY A CA 1
ATOM 1479 C C . GLY A 1 192 ? 20.283 -10.575 11.875 1.00 47.06 192 GLY A C 1
ATOM 1480 O O . GLY A 1 192 ? 19.837 -10.951 12.957 1.00 47.06 192 GLY A O 1
ATOM 1481 N N . ASP A 1 193 ? 21.232 -9.637 11.766 1.00 42.84 193 ASP A N 1
ATOM 1482 C CA . ASP A 1 193 ? 22.061 -9.180 12.893 1.00 42.84 193 ASP A CA 1
ATOM 1483 C C . ASP A 1 193 ? 21.491 -8.005 13.701 1.00 42.84 193 ASP A C 1
ATOM 1485 O O . ASP A 1 193 ? 21.908 -7.805 14.840 1.00 42.84 193 ASP A O 1
ATOM 1489 N N . GLU A 1 194 ? 20.464 -7.285 13.229 1.00 48.00 194 GLU A N 1
ATOM 1490 C CA . GLU A 1 194 ? 19.813 -6.250 14.064 1.00 48.00 194 GLU A CA 1
ATOM 1491 C C . GLU A 1 194 ? 19.070 -6.849 15.279 1.00 48.00 194 GLU A C 1
ATOM 1493 O O . GLU A 1 194 ? 18.682 -6.125 16.192 1.00 48.00 194 GLU A O 1
ATOM 1498 N N . ARG A 1 195 ? 18.902 -8.180 15.343 1.00 42.91 195 ARG A N 1
ATOM 1499 C CA . ARG A 1 195 ? 18.356 -8.881 16.520 1.00 42.91 195 ARG A CA 1
ATOM 1500 C C . ARG A 1 195 ? 19.418 -9.314 17.539 1.00 42.91 195 ARG A C 1
ATOM 1502 O O . ARG A 1 195 ? 19.036 -9.732 18.626 1.00 42.91 195 ARG A O 1
ATOM 1509 N N . MET A 1 196 ? 20.715 -9.202 17.230 1.00 41.50 196 MET A N 1
ATOM 1510 C CA . MET A 1 196 ? 21.811 -9.617 18.126 1.00 41.50 196 MET A CA 1
ATOM 1511 C C . MET A 1 196 ? 22.603 -8.446 18.738 1.00 41.50 196 MET A C 1
ATOM 1513 O O . MET A 1 196 ? 23.588 -8.676 19.427 1.00 41.50 196 MET A O 1
ATOM 1517 N N . GLY A 1 197 ? 22.158 -7.196 18.548 1.00 33.34 197 GLY A N 1
ATOM 1518 C CA . GLY A 1 197 ? 22.782 -5.996 19.132 1.00 33.34 197 GLY A CA 1
ATOM 1519 C C . GLY A 1 197 ? 22.114 -5.433 20.397 1.00 33.34 197 GLY A C 1
ATOM 1520 O O . GLY A 1 197 ? 22.580 -4.429 20.919 1.00 33.34 197 GLY A O 1
ATOM 1521 N N . ALA A 1 198 ? 21.028 -6.040 20.892 1.00 38.12 198 ALA A N 1
ATOM 1522 C CA . ALA A 1 198 ? 20.291 -5.575 22.082 1.00 38.12 198 ALA A CA 1
ATOM 1523 C C . ALA A 1 198 ? 20.394 -6.545 23.278 1.00 38.12 198 ALA A C 1
ATOM 1525 O O . ALA A 1 198 ? 19.494 -6.627 24.111 1.00 38.12 198 ALA A O 1
ATOM 1526 N N . SER A 1 199 ? 21.484 -7.311 23.334 1.00 38.69 199 SER A N 1
ATOM 1527 C CA . SER A 1 199 ? 21.848 -8.191 24.446 1.00 38.69 199 SER A CA 1
ATOM 1528 C C . SER A 1 199 ? 23.367 -8.138 24.620 1.00 38.69 199 SER A C 1
ATOM 1530 O O . SER A 1 199 ? 24.082 -9.051 24.206 1.00 38.69 199 SER A O 1
ATOM 1532 N N . GLY A 1 200 ? 23.845 -7.037 25.190 1.00 33.91 200 GLY A N 1
ATOM 1533 C CA . GLY A 1 200 ? 25.217 -6.827 25.642 1.00 33.91 200 GLY A CA 1
ATOM 1534 C C . GLY A 1 200 ? 25.205 -5.816 26.769 1.00 33.91 200 GLY A C 1
ATOM 1535 O O . GLY A 1 200 ? 24.620 -4.736 26.538 1.00 33.91 200 GLY A O 1
#

Radius of gyration: 24.18 Å; Cα contacts (8 Å, |Δi|>4): 79; chains: 1; bounding box: 59×45×61 Å

Mean predicted aligned error: 9.53 Å

Nearest PDB structures (foldseek):
  4rfs-assembly1_T  TM=8.450E-01  e=1.194E-08  Levilactobacillus brevis
  4huq-assembly1_T  TM=9.102E-01  e=2.012E-07  Levilactobacillus brevis ATCC 367
  4hzu-assembly1_T  TM=8.466E-01  e=5.648E-07  Levilactobacillus brevis

pLDDT: mean 82.58, std 11.77, range [33.34, 95.88]

Organism: NCBI:txid626934

Sequence (200 aa):
MLAYSVALFVAHSWLAMAMFSIALAAVLLCARIDMLKMLKSLVPLLVILVFTVVAHIPQGIGEGLYYALR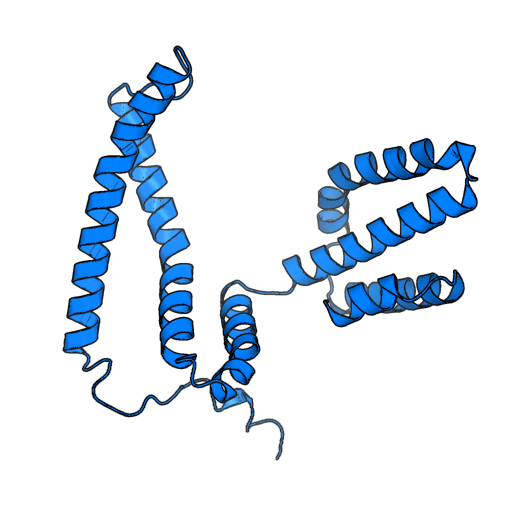ILLLALATLAVAFSYDDTQLVRAFSSFLGPLRAVRVPVDDIATMFSIAIRFIPVSMDEFQRVSNAQRARGARFDEGNVVERVKCWGSVLVPILIGLFHRASVLAQAMEARCYGSARRTSLHGDERMGASG